Protein AF-A0A0F9MEC0-F1 (afdb_monomer_lite)

Radius of gyration: 23.21 Å; chains: 1; bounding box: 60×55×52 Å

Organism: NCBI:txid412755

Secondary structure (DSSP, 8-state):
---PPPPHHHHT---HHHHHHHHHHHHTT----SS-----HHHHHHHHHHHHHHHHHHHHHTTEEEEE-------TT-----------TTTEEEEE-S---HHHHHHHHHHHHHHHHHHHHHTT--HHHHHHHHHHHHHHTT--B-TTT--B-GGGGG--HHHHHHS----S-TTS-PEEE-TTT--EEE--EE-TTSPEEPPTT-PPP-HHHHHHHH-

Foldseek 3Di:
DPPPQQDLVQLQDADPLLVVLLVVCVVVVHAFDQAQADDDPVNVVVLVVQLVVLVQQLLVLQQWHKDFDDDPPQDPVRDPDPDPDDDDPVRIDIDNPGDHDPVSNVVSVVSNVSSVSNVCRNRSGHPRVVVVLQVVLVVCLQWDAQPPPRDTPSPCPPPDPVVCVQQPQPDDDQADFGWGADPVPRDIFTGWGAHPVRDIDGTPPRDHGPVVSSNVSRD

Structure (mmCIF, N/CA/C/O backbone):
data_AF-A0A0F9MEC0-F1
#
_entry.id   AF-A0A0F9MEC0-F1
#
loop_
_atom_site.group_PDB
_atom_site.id
_atom_site.type_symbol
_atom_site.label_atom_id
_atom_site.label_alt_id
_atom_site.label_comp_id
_atom_site.label_asym_id
_atom_site.label_entity_id
_atom_site.label_seq_id
_atom_site.pdbx_PDB_ins_code
_atom_site.Cartn_x
_atom_site.Cartn_y
_atom_site.Cartn_z
_atom_site.occupancy
_atom_site.B_iso_or_equiv
_atom_site.auth_seq_id
_atom_site.auth_comp_id
_atom_site.auth_asym_id
_atom_site.auth_atom_id
_atom_site.pdbx_PDB_model_num
ATOM 1 N N . MET A 1 1 ? 9.107 -4.344 -25.207 1.00 39.50 1 MET A N 1
ATOM 2 C CA . MET A 1 1 ? 8.566 -5.268 -24.194 1.00 39.50 1 MET A CA 1
ATOM 3 C C . MET A 1 1 ? 7.063 -5.239 -24.342 1.00 39.50 1 MET A C 1
ATOM 5 O O . MET A 1 1 ? 6.450 -4.215 -24.067 1.00 39.50 1 MET A O 1
ATOM 9 N N . THR A 1 2 ? 6.527 -6.291 -24.944 1.00 36.62 2 THR A N 1
ATOM 10 C CA . THR A 1 2 ? 5.095 -6.571 -25.023 1.00 36.62 2 THR A CA 1
ATOM 11 C C . THR A 1 2 ? 4.561 -6.631 -23.596 1.00 36.62 2 THR A C 1
ATOM 13 O O . THR A 1 2 ? 5.167 -7.307 -22.766 1.00 36.62 2 THR A O 1
ATOM 16 N N . GLY A 1 3 ? 3.499 -5.887 -23.280 1.00 45.59 3 GLY A N 1
ATOM 17 C CA . GLY A 1 3 ? 2.744 -6.168 -22.063 1.00 45.59 3 GLY A CA 1
ATOM 18 C C . GLY A 1 3 ? 2.272 -7.605 -22.199 1.00 45.59 3 GLY A C 1
ATOM 19 O O . GLY A 1 3 ? 1.514 -7.902 -23.121 1.00 45.59 3 GLY A O 1
ATOM 20 N N . ASN A 1 4 ? 2.832 -8.519 -21.407 1.00 58.94 4 ASN A N 1
ATOM 21 C CA . ASN A 1 4 ? 2.294 -9.867 -21.372 1.00 58.94 4 ASN A CA 1
ATOM 22 C C . ASN A 1 4 ? 0.858 -9.707 -20.892 1.00 58.94 4 ASN A C 1
ATOM 24 O O . ASN A 1 4 ? 0.638 -9.158 -19.814 1.00 58.94 4 ASN A O 1
ATOM 28 N N . ALA A 1 5 ? -0.094 -10.094 -21.741 1.00 71.88 5 ALA A N 1
ATOM 29 C CA . ALA A 1 5 ? -1.495 -10.094 -21.370 1.00 71.88 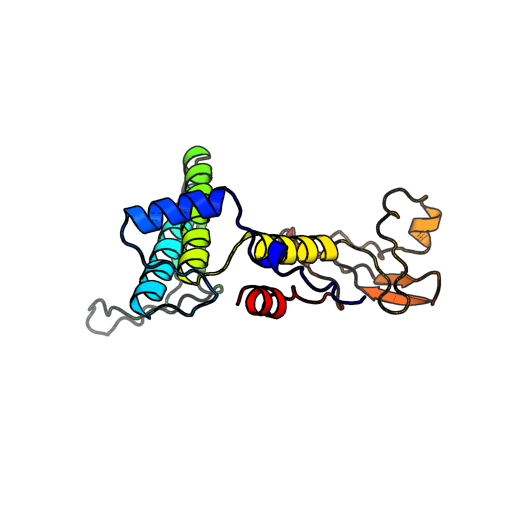5 ALA A CA 1
ATOM 30 C C . ALA A 1 5 ? -1.623 -10.875 -20.059 1.00 71.88 5 ALA A C 1
ATOM 32 O O . ALA A 1 5 ? -1.105 -11.989 -19.952 1.00 71.88 5 ALA A O 1
ATOM 33 N N . ILE A 1 6 ?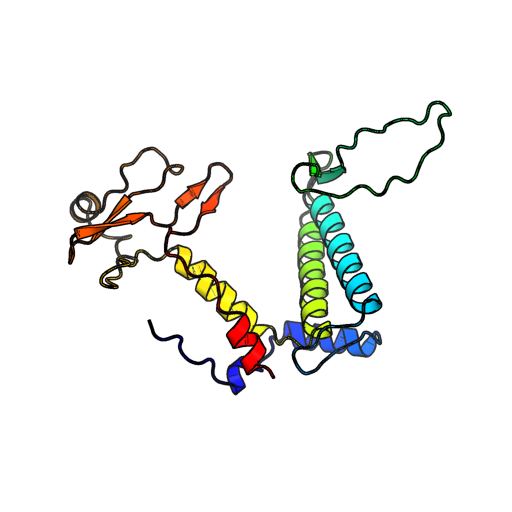 -2.233 -10.251 -19.054 1.00 80.25 6 ILE A N 1
ATOM 34 C CA . ILE A 1 6 ? -2.536 -10.928 -17.799 1.00 80.25 6 ILE A CA 1
ATOM 35 C C . ILE A 1 6 ? -3.581 -11.985 -18.146 1.00 80.25 6 ILE A C 1
ATOM 37 O O . ILE A 1 6 ? -4.599 -11.666 -18.761 1.00 80.25 6 ILE A O 1
ATOM 41 N N . ASP A 1 7 ? -3.300 -13.242 -17.818 1.00 87.44 7 ASP A N 1
ATOM 42 C CA . ASP A 1 7 ? -4.269 -14.317 -18.001 1.00 87.44 7 ASP A CA 1
ATOM 43 C C . ASP A 1 7 ? -5.520 -13.996 -17.150 1.00 87.44 7 ASP A C 1
ATOM 45 O O . ASP A 1 7 ? -5.369 -13.701 -15.959 1.00 87.44 7 ASP A O 1
ATOM 49 N N . PRO A 1 8 ? -6.737 -13.999 -17.734 1.00 88.38 8 PRO A N 1
ATOM 50 C CA . PRO A 1 8 ? -7.970 -13.694 -17.012 1.00 88.38 8 PRO A CA 1
ATOM 51 C C . PRO A 1 8 ? -8.180 -14.501 -15.729 1.00 88.38 8 PRO A C 1
ATOM 53 O O . PRO A 1 8 ? -8.679 -13.958 -14.744 1.00 88.38 8 PRO A O 1
ATOM 56 N N . GLU A 1 9 ? -7.758 -15.765 -15.703 1.00 90.06 9 GLU A N 1
ATOM 57 C CA . GLU A 1 9 ? -7.872 -16.605 -14.507 1.00 90.06 9 GLU A CA 1
ATOM 58 C C . GLU A 1 9 ? -6.890 -16.152 -13.418 1.00 90.06 9 GLU A C 1
ATOM 60 O O . GLU A 1 9 ? -7.233 -16.063 -12.238 1.00 90.06 9 GLU A O 1
ATOM 65 N N . ASP A 1 10 ? -5.677 -15.771 -13.818 1.00 89.75 10 ASP A N 1
ATOM 66 C CA . ASP A 1 10 ? -4.668 -15.213 -12.916 1.00 89.75 10 ASP A CA 1
ATOM 67 C C . ASP A 1 10 ? -5.081 -13.842 -12.368 1.00 89.75 10 ASP A C 1
ATOM 69 O O . ASP A 1 10 ? -4.749 -13.516 -11.226 1.00 89.75 10 ASP A O 1
ATOM 73 N N . ALA A 1 11 ? -5.788 -13.036 -13.168 1.00 91.56 11 ALA A N 1
ATOM 74 C CA . ALA A 1 11 ? -6.280 -11.722 -12.765 1.00 91.56 11 ALA A CA 1
ATOM 75 C C . ALA A 1 11 ? -7.318 -11.816 -11.639 1.00 91.56 11 ALA A C 1
ATOM 77 O O . ALA A 1 11 ? -7.382 -10.922 -10.792 1.00 91.56 11 ALA A O 1
ATOM 78 N N . LYS A 1 12 ? -8.104 -12.902 -11.625 1.00 93.56 12 LYS A N 1
ATOM 79 C CA . LYS A 1 12 ? -9.204 -13.146 -10.679 1.00 93.56 12 LYS A CA 1
ATOM 80 C C . LYS A 1 12 ? -8.774 -13.903 -9.416 1.00 93.56 12 LYS A C 1
ATOM 82 O O . LYS A 1 12 ? -9.593 -14.087 -8.515 1.00 93.56 12 LYS A O 1
ATOM 87 N N . ARG A 1 13 ? -7.501 -14.301 -9.309 1.00 96.75 13 ARG A N 1
ATOM 88 C CA . ARG A 1 13 ? -6.950 -14.964 -8.119 1.00 96.75 13 ARG A CA 1
ATOM 89 C C . ARG A 1 13 ? -6.892 -14.021 -6.911 1.00 96.75 13 ARG A C 1
ATOM 91 O O . ARG A 1 13 ? -6.614 -12.831 -7.049 1.00 96.75 13 ARG A O 1
ATOM 98 N N . THR A 1 14 ? -7.103 -14.578 -5.723 1.00 98.25 14 THR A N 1
ATOM 99 C CA . THR A 1 14 ? -6.988 -13.899 -4.424 1.00 98.25 14 THR A CA 1
ATOM 100 C C . THR A 1 14 ? -5.859 -14.500 -3.599 1.00 98.25 14 THR A C 1
ATOM 102 O O . THR A 1 14 ? -5.481 -15.664 -3.776 1.00 98.25 14 THR A O 1
ATOM 105 N N . THR A 1 15 ? -5.293 -13.712 -2.688 1.00 98.31 15 THR A N 1
ATOM 106 C CA . THR A 1 15 ? -4.395 -14.257 -1.667 1.00 98.31 15 THR A CA 1
ATOM 107 C C . THR A 1 15 ? -5.193 -14.907 -0.527 1.00 98.31 15 THR A C 1
ATOM 109 O O . THR A 1 15 ? -6.317 -14.491 -0.232 1.00 98.31 15 THR A O 1
ATOM 112 N N . PRO A 1 16 ? -4.599 -15.851 0.233 1.00 98.62 16 PRO A N 1
ATOM 113 C CA . PRO A 1 16 ? -5.264 -16.422 1.405 1.00 98.62 16 PRO A CA 1
ATOM 114 C C . PRO A 1 16 ? -5.636 -15.389 2.477 1.00 98.62 16 PRO A C 1
ATOM 116 O O . PRO A 1 16 ? -6.508 -15.645 3.306 1.00 98.62 16 PRO A O 1
ATOM 119 N N . HIS A 1 17 ? -4.930 -14.254 2.538 1.00 98.50 17 HIS A N 1
ATOM 120 C CA . HIS A 1 17 ? -5.258 -13.184 3.479 1.00 98.50 17 HIS A CA 1
ATOM 121 C C . HIS A 1 17 ? -6.523 -12.441 3.046 1.00 98.50 17 HIS A C 1
ATOM 123 O O . HIS A 1 17 ? -7.402 -12.241 3.883 1.00 98.50 17 HIS A O 1
ATOM 129 N N . TRP A 1 18 ? -6.656 -12.137 1.753 1.00 98.62 18 TRP A N 1
ATOM 130 C CA . TRP A 1 18 ? -7.872 -11.568 1.173 1.00 98.62 18 TRP A CA 1
ATOM 131 C C . TRP A 1 18 ? -9.101 -12.421 1.479 1.00 98.62 18 TRP A C 1
ATOM 133 O O . TRP A 1 18 ? -10.094 -11.892 1.972 1.00 98.62 18 TRP A O 1
ATOM 143 N N . ASP A 1 19 ? -9.010 -13.743 1.312 1.00 98.62 19 ASP A N 1
ATOM 144 C CA . ASP A 1 19 ? -10.131 -14.651 1.595 1.00 98.62 19 ASP A CA 1
ATOM 145 C C . ASP A 1 19 ? -10.575 -14.583 3.068 1.00 98.62 19 ASP A C 1
ATOM 147 O O . ASP A 1 19 ? -11.771 -14.569 3.373 1.00 98.62 19 ASP A O 1
ATOM 151 N N . ARG A 1 20 ? -9.616 -14.488 4.003 1.00 98.75 20 ARG A N 1
ATOM 152 C CA . ARG A 1 20 ? -9.912 -14.350 5.441 1.00 98.75 20 ARG A CA 1
ATOM 153 C C . ARG A 1 20 ? -10.554 -13.004 5.770 1.00 98.75 20 ARG A C 1
ATOM 155 O O . ARG A 1 20 ? -11.513 -12.974 6.538 1.00 98.75 20 ARG A O 1
ATOM 162 N N . VAL A 1 21 ? -10.051 -11.911 5.195 1.00 98.75 21 VAL A N 1
ATOM 163 C CA . VAL A 1 21 ? -10.611 -10.567 5.420 1.00 98.75 21 VAL A CA 1
ATOM 164 C C . VAL A 1 21 ? -12.002 -10.453 4.801 1.00 98.75 21 VAL A C 1
ATOM 166 O O . VAL A 1 21 ? -12.895 -9.885 5.424 1.00 98.75 21 VAL A O 1
ATOM 169 N N . ARG A 1 22 ? -12.233 -11.050 3.626 1.00 98.69 22 ARG A N 1
ATOM 170 C CA . ARG A 1 22 ? -13.563 -11.080 3.012 1.00 98.69 22 ARG A CA 1
ATOM 171 C C . ARG A 1 22 ? -14.567 -11.793 3.901 1.00 98.69 22 ARG A C 1
ATOM 173 O O . ARG A 1 22 ? -15.620 -11.228 4.177 1.00 98.69 22 ARG A O 1
ATOM 180 N N . LYS A 1 23 ? -14.215 -12.978 4.402 1.00 98.69 23 LYS A N 1
ATOM 181 C CA . LYS A 1 23 ? -15.068 -13.710 5.341 1.00 98.69 23 LYS A CA 1
ATOM 182 C C . LYS A 1 23 ? -15.390 -12.869 6.583 1.00 98.69 23 LYS A C 1
ATOM 184 O O . LYS A 1 23 ? -16.544 -12.793 6.986 1.00 98.69 23 LYS A O 1
ATOM 189 N N . PHE A 1 24 ? -14.393 -12.195 7.158 1.00 98.50 24 PHE A N 1
ATOM 190 C CA . PHE A 1 24 ? -14.604 -11.275 8.280 1.00 98.50 24 PHE A CA 1
ATOM 191 C C . PHE A 1 24 ? -15.558 -10.119 7.930 1.00 98.50 24 PHE A C 1
ATOM 193 O O . PHE A 1 24 ? -16.434 -9.768 8.722 1.00 98.50 24 PHE A O 1
ATOM 200 N N . MET A 1 25 ? -15.425 -9.521 6.744 1.00 98.56 25 MET A N 1
ATOM 201 C CA . MET A 1 25 ? -16.315 -8.451 6.284 1.00 98.56 25 MET A CA 1
ATOM 202 C C . MET A 1 25 ? -17.753 -8.936 6.091 1.00 98.56 25 MET A C 1
ATOM 204 O O . MET A 1 25 ? -18.682 -8.251 6.512 1.00 98.56 25 MET A O 1
ATOM 208 N N . GLU A 1 26 ? -17.937 -10.123 5.515 1.00 98.44 26 GLU A N 1
ATOM 209 C CA . GLU A 1 26 ? -19.248 -10.760 5.360 1.00 98.44 26 GLU A CA 1
ATOM 210 C C . GLU A 1 26 ? -19.890 -11.036 6.732 1.00 98.44 26 GLU A C 1
ATOM 212 O O . GLU A 1 26 ? -21.040 -10.662 6.962 1.00 98.44 26 GLU A O 1
ATOM 217 N N . GLU A 1 27 ? -19.135 -11.599 7.682 1.00 98.44 27 GLU A N 1
ATOM 218 C CA . GLU A 1 27 ? -19.604 -11.852 9.055 1.00 98.44 27 GLU A CA 1
ATOM 219 C C . GLU A 1 27 ? -19.912 -10.558 9.828 1.00 98.44 27 GLU A C 1
ATOM 221 O O . GLU A 1 27 ? -20.829 -10.525 10.650 1.00 98.44 27 GLU A O 1
ATOM 226 N N . SER A 1 28 ? -19.203 -9.466 9.532 1.00 96.75 28 SER A N 1
ATOM 227 C CA . SER A 1 28 ? -19.443 -8.140 10.118 1.00 96.75 28 SER A CA 1
ATOM 228 C C . SER A 1 28 ? -20.430 -7.277 9.322 1.00 96.75 28 SER A C 1
ATOM 230 O O . SER A 1 28 ? -20.592 -6.095 9.626 1.00 96.75 28 SER A O 1
ATOM 232 N N . SER A 1 29 ? -21.130 -7.856 8.336 1.00 96.94 29 SER A N 1
ATOM 233 C CA . SER A 1 29 ? -22.139 -7.167 7.514 1.00 96.94 29 SER A CA 1
ATOM 234 C C . SER A 1 29 ? -21.614 -5.910 6.802 1.00 96.94 29 SER A C 1
ATOM 236 O O . SER A 1 29 ? -22.346 -4.938 6.603 1.00 96.94 29 SER A O 1
ATOM 238 N N . GLN A 1 30 ? -20.337 -5.913 6.428 1.00 97.06 30 GLN A N 1
ATOM 239 C CA . GLN A 1 30 ? -19.733 -4.856 5.626 1.00 97.06 30 GLN A CA 1
ATOM 240 C C . GLN A 1 30 ? -19.980 -5.105 4.133 1.00 97.06 30 GLN A C 1
ATOM 242 O O . GLN A 1 30 ? -20.127 -6.239 3.686 1.00 97.06 30 GLN A O 1
ATOM 247 N N . GLU A 1 31 ? -20.024 -4.026 3.352 1.00 96.50 31 GLU A N 1
ATOM 248 C CA . GLU A 1 31 ? -20.206 -4.095 1.899 1.00 96.50 31 GLU A CA 1
ATOM 249 C C . GLU A 1 31 ? -18.998 -4.781 1.233 1.00 96.50 31 GLU A C 1
ATOM 251 O O . GLU A 1 31 ? -17.854 -4.373 1.444 1.00 96.50 31 GLU A O 1
ATOM 256 N N . VAL A 1 32 ? -19.262 -5.800 0.411 1.00 98.12 32 VAL A N 1
ATOM 257 C CA . VAL A 1 32 ? -18.268 -6.530 -0.390 1.00 98.12 32 VAL A CA 1
ATOM 258 C C . VAL A 1 32 ? -18.739 -6.608 -1.839 1.00 98.12 32 VAL A C 1
ATOM 260 O O . VAL A 1 32 ? -19.943 -6.646 -2.093 1.00 98.12 32 VAL A O 1
ATOM 263 N N . HIS A 1 33 ? -17.798 -6.658 -2.781 1.00 98.06 33 HIS A N 1
ATOM 264 C CA . HIS A 1 33 ? -18.098 -6.797 -4.208 1.00 98.06 33 HIS A CA 1
ATOM 265 C C . HIS A 1 33 ? -17.257 -7.899 -4.854 1.00 98.06 33 HIS A C 1
ATOM 267 O O . HIS A 1 33 ? -16.174 -8.253 -4.374 1.00 98.06 33 HIS A O 1
ATOM 273 N N . ASP A 1 34 ? -17.774 -8.474 -5.938 1.00 96.81 34 ASP A N 1
ATOM 274 C CA . ASP A 1 34 ? -17.107 -9.560 -6.666 1.00 96.81 34 ASP A CA 1
ATOM 275 C C . ASP A 1 34 ? -16.227 -9.075 -7.813 1.00 96.81 34 ASP A C 1
ATOM 277 O O . ASP A 1 34 ? -15.214 -9.719 -8.093 1.00 96.81 34 ASP A O 1
ATOM 281 N N . GLU A 1 35 ? -16.578 -7.931 -8.397 1.00 97.06 35 GLU A N 1
ATOM 282 C CA . GLU A 1 35 ? -15.912 -7.307 -9.539 1.00 97.06 35 GLU A CA 1
ATOM 283 C C . GLU A 1 35 ? -15.582 -5.839 -9.234 1.00 97.06 35 GLU A C 1
ATOM 285 O O . GLU A 1 35 ? -16.262 -5.225 -8.402 1.00 97.06 35 GLU A O 1
ATOM 290 N N . PRO A 1 36 ? -14.584 -5.243 -9.918 1.00 98.38 36 PRO A N 1
ATOM 291 C CA . PRO A 1 36 ? -14.190 -3.856 -9.710 1.00 98.38 36 PRO A CA 1
ATOM 292 C C . PRO A 1 36 ? -15.364 -2.868 -9.765 1.00 98.38 36 PRO A C 1
ATOM 294 O O . PRO A 1 36 ? -15.930 -2.581 -10.823 1.00 98.38 36 PRO A O 1
ATOM 297 N N . PHE A 1 37 ? -15.673 -2.286 -8.610 1.00 97.00 37 PHE A N 1
ATOM 298 C CA . PHE A 1 37 ? -16.817 -1.421 -8.363 1.00 97.00 37 PHE A CA 1
ATOM 299 C C . PHE A 1 37 ? -16.403 -0.203 -7.532 1.00 97.00 37 PHE A C 1
ATOM 301 O O . PHE A 1 37 ? -15.472 -0.257 -6.731 1.00 97.00 37 PHE A O 1
ATOM 308 N N . MET A 1 38 ? -17.100 0.921 -7.718 1.00 98.06 38 MET A N 1
ATOM 309 C CA . MET A 1 38 ? -16.902 2.123 -6.905 1.00 98.06 38 MET A CA 1
ATOM 310 C C . MET A 1 38 ? -17.953 2.173 -5.789 1.00 98.06 38 MET A C 1
ATOM 312 O O . MET A 1 38 ? -19.116 2.456 -6.089 1.00 98.06 38 MET A O 1
ATOM 316 N N . PRO A 1 39 ? -17.578 1.978 -4.511 1.00 98.12 39 PRO A N 1
ATOM 317 C CA . PRO A 1 39 ? -18.551 1.895 -3.429 1.00 98.12 39 PRO A CA 1
ATOM 318 C C . PRO A 1 39 ? -19.254 3.217 -3.136 1.00 98.12 39 PRO A C 1
ATOM 320 O O . PRO A 1 39 ? -18.801 4.315 -3.501 1.00 98.12 39 PRO A O 1
ATOM 323 N N . SER A 1 40 ? -20.346 3.106 -2.381 1.00 97.75 40 SER A N 1
ATOM 324 C CA . SER A 1 40 ? -21.089 4.253 -1.864 1.00 97.75 40 SER A CA 1
ATOM 325 C C . SER A 1 40 ? -20.190 5.225 -1.082 1.00 97.75 40 SER A C 1
ATOM 327 O O . SER A 1 40 ? -19.135 4.866 -0.550 1.00 97.75 40 SER A O 1
ATOM 329 N N . ILE A 1 41 ? -20.608 6.492 -0.980 1.00 97.75 41 ILE A N 1
ATOM 330 C CA . ILE A 1 41 ? -19.859 7.496 -0.210 1.00 97.75 41 ILE A CA 1
ATOM 331 C C . ILE A 1 41 ? -19.707 7.098 1.264 1.00 97.75 41 ILE A C 1
ATOM 333 O O . ILE A 1 41 ? -18.650 7.329 1.840 1.00 97.75 41 ILE A O 1
ATOM 337 N N . SER A 1 42 ? -20.723 6.464 1.859 1.00 97.81 42 SER A N 1
ATOM 338 C CA . SER A 1 42 ? -20.682 5.971 3.238 1.00 97.81 42 SER A CA 1
ATOM 339 C C . SER A 1 42 ? -19.633 4.880 3.417 1.00 97.81 42 SER A C 1
ATOM 341 O O . SER A 1 42 ? -18.852 4.942 4.364 1.00 97.81 42 SER A O 1
ATOM 343 N N . THR A 1 43 ? -19.549 3.933 2.483 1.00 98.06 43 THR A N 1
ATOM 344 C CA . THR A 1 43 ? -18.557 2.852 2.531 1.00 98.06 43 THR A CA 1
ATOM 345 C C . THR A 1 43 ? -17.149 3.389 2.328 1.00 98.06 43 THR A C 1
ATOM 347 O O . THR A 1 43 ? -16.250 3.061 3.099 1.00 98.06 43 THR A O 1
ATOM 350 N N . ARG A 1 44 ? -16.952 4.302 1.369 1.00 98.44 44 ARG A N 1
ATOM 351 C CA . ARG A 1 44 ? -15.655 4.969 1.173 1.00 98.44 44 ARG A CA 1
ATOM 352 C C . ARG A 1 44 ? -15.244 5.807 2.382 1.00 98.44 44 ARG A C 1
ATOM 354 O O . ARG A 1 44 ? -14.076 5.786 2.754 1.00 98.44 44 ARG A O 1
ATOM 361 N N . LEU A 1 45 ? -16.188 6.501 3.021 1.00 97.44 45 LEU A N 1
ATOM 362 C CA . LEU A 1 45 ? -15.930 7.250 4.251 1.00 97.44 45 LEU A CA 1
ATOM 363 C C . LEU A 1 45 ? -15.524 6.318 5.398 1.00 97.44 45 LEU A C 1
ATOM 365 O O . LEU A 1 45 ? -14.587 6.633 6.125 1.00 97.44 45 LEU A O 1
ATOM 369 N N . LEU A 1 46 ? -16.198 5.177 5.546 1.00 97.56 46 LEU A N 1
ATOM 370 C CA . LEU A 1 46 ? -15.837 4.169 6.538 1.00 97.56 46 LEU A CA 1
ATOM 371 C C . LEU A 1 46 ? -14.433 3.604 6.274 1.00 97.56 46 LEU A C 1
ATOM 373 O O . LEU A 1 46 ? -13.624 3.573 7.192 1.00 97.56 46 LEU A O 1
ATOM 377 N N . ARG A 1 47 ? -14.117 3.213 5.029 1.00 98.38 47 ARG A N 1
ATOM 378 C CA . ARG A 1 47 ? -12.774 2.722 4.660 1.00 98.38 47 ARG A CA 1
ATOM 379 C C . ARG A 1 47 ? -11.685 3.755 4.952 1.00 98.38 47 ARG A C 1
ATOM 381 O O . ARG A 1 47 ? -10.678 3.419 5.561 1.00 98.38 47 ARG A O 1
ATOM 388 N N . ALA A 1 48 ? -11.914 5.015 4.580 1.00 97.69 48 ALA A N 1
ATOM 389 C CA . ALA A 1 48 ? -10.966 6.095 4.838 1.00 97.69 48 ALA A CA 1
ATOM 390 C C . ALA A 1 48 ? -10.733 6.335 6.339 1.00 97.69 48 ALA A C 1
ATOM 392 O O . ALA A 1 48 ? -9.603 6.605 6.735 1.00 97.69 48 ALA A O 1
ATOM 393 N N . ARG A 1 49 ? -11.781 6.229 7.172 1.00 96.50 49 ARG A N 1
ATOM 394 C CA . ARG A 1 49 ? -11.660 6.356 8.633 1.00 96.50 49 ARG A CA 1
ATOM 395 C C . ARG A 1 49 ? -10.825 5.232 9.231 1.00 96.50 49 ARG A C 1
ATOM 397 O O . ARG A 1 49 ? -9.879 5.545 9.935 1.00 96.50 49 ARG A O 1
ATOM 404 N N . LEU A 1 50 ? -11.131 3.980 8.888 1.00 97.50 50 LEU A N 1
ATOM 405 C CA . LEU A 1 50 ? -10.404 2.814 9.401 1.00 97.50 50 LEU A CA 1
ATOM 406 C C . LEU A 1 50 ? -8.921 2.860 9.017 1.00 97.50 50 LEU A C 1
ATOM 408 O O . LEU A 1 50 ? -8.066 2.715 9.873 1.00 97.50 50 LEU A O 1
ATOM 412 N N . ILE A 1 51 ? -8.596 3.161 7.752 1.00 98.19 51 ILE A N 1
ATOM 413 C CA . ILE A 1 51 ? -7.192 3.305 7.324 1.00 98.19 51 ILE A CA 1
ATOM 414 C C . ILE A 1 51 ? -6.472 4.387 8.136 1.00 98.19 51 ILE A C 1
ATOM 416 O O . ILE A 1 51 ? -5.318 4.207 8.517 1.00 98.19 51 ILE A O 1
ATOM 420 N N . LEU A 1 52 ? -7.126 5.529 8.369 1.00 95.56 52 LEU A N 1
ATOM 421 C CA . LEU A 1 52 ? -6.515 6.623 9.117 1.00 95.56 52 LEU A CA 1
ATOM 422 C C . LEU A 1 52 ? -6.336 6.274 10.599 1.00 95.56 52 LEU A C 1
ATOM 424 O O . LEU A 1 52 ? -5.319 6.642 11.174 1.00 95.56 52 LEU A O 1
ATOM 428 N N . GLU A 1 53 ? -7.305 5.589 11.198 1.00 95.69 53 GLU A N 1
ATOM 429 C CA . GLU A 1 53 ? -7.262 5.106 12.580 1.00 95.69 53 GLU A CA 1
ATOM 430 C C . GLU A 1 53 ? -6.049 4.194 12.792 1.00 95.69 53 GLU A C 1
ATOM 432 O O . GLU A 1 53 ? -5.131 4.587 13.516 1.00 95.69 53 GLU A O 1
ATOM 437 N N . GLU A 1 54 ? -5.949 3.104 12.024 1.00 98.12 54 GLU A N 1
ATOM 438 C CA . GLU A 1 54 ? -4.834 2.150 12.125 1.00 98.12 54 GLU A CA 1
ATOM 439 C C . GLU A 1 54 ? -3.476 2.788 11.809 1.00 98.12 54 GLU A C 1
ATOM 441 O O . GLU A 1 54 ? -2.460 2.511 12.450 1.00 98.12 54 GLU A O 1
ATOM 446 N N . ALA A 1 55 ? -3.431 3.703 10.833 1.00 96.19 55 ALA A N 1
ATOM 447 C CA . ALA A 1 55 ? -2.198 4.408 10.498 1.00 96.19 55 ALA A CA 1
ATOM 448 C C . ALA A 1 55 ? -1.717 5.299 11.651 1.00 96.19 55 ALA A C 1
ATOM 450 O O . ALA A 1 55 ? -0.519 5.347 11.930 1.00 96.19 55 ALA A O 1
ATOM 451 N N . LEU A 1 56 ? -2.623 6.020 12.321 1.00 93.94 56 LEU A N 1
ATOM 452 C CA . LEU A 1 56 ? -2.264 6.888 13.443 1.00 93.94 56 LEU A CA 1
ATOM 453 C C . LEU A 1 56 ? -1.855 6.078 14.677 1.00 93.94 56 LEU A C 1
ATOM 455 O O . LEU A 1 56 ? -0.959 6.509 15.400 1.00 93.94 56 LEU A O 1
ATOM 459 N N . GLU A 1 57 ? -2.481 4.929 14.923 1.00 94.00 57 GLU A N 1
ATOM 460 C CA . GLU A 1 57 ? -2.079 4.005 15.991 1.00 94.00 57 GLU A CA 1
ATOM 461 C C . GLU A 1 57 ? -0.700 3.404 15.721 1.00 94.00 57 GLU A C 1
ATOM 463 O O . GLU A 1 57 ? 0.190 3.525 16.563 1.00 94.00 57 GLU A O 1
ATOM 468 N N . THR A 1 58 ? -0.456 2.930 14.497 1.00 97.12 58 THR A N 1
ATOM 469 C CA . THR A 1 58 ? 0.860 2.422 14.077 1.00 97.12 58 THR A CA 1
ATOM 470 C C . THR A 1 58 ? 1.956 3.487 14.208 1.00 97.12 58 THR A C 1
ATOM 472 O O . THR A 1 58 ? 3.061 3.204 14.667 1.00 97.12 58 THR A O 1
ATOM 475 N N . VAL A 1 59 ? 1.676 4.746 13.843 1.00 95.56 59 VAL A N 1
ATOM 476 C CA . VAL A 1 59 ? 2.634 5.858 14.007 1.00 95.56 59 VAL A CA 1
ATOM 477 C C . VAL A 1 59 ? 2.972 6.098 15.482 1.00 95.56 59 VAL A C 1
ATOM 479 O O . VAL A 1 59 ? 4.138 6.341 15.803 1.00 95.56 59 VAL A O 1
ATOM 482 N N . ARG A 1 60 ? 1.992 5.974 16.386 1.00 93.00 60 ARG A N 1
ATOM 483 C CA . ARG A 1 60 ? 2.235 6.053 17.835 1.00 93.00 60 ARG A CA 1
ATOM 484 C C . ARG A 1 60 ? 3.067 4.879 18.330 1.00 93.00 60 ARG A C 1
ATOM 486 O O . ARG A 1 60 ? 4.007 5.116 19.083 1.00 93.00 60 ARG A O 1
ATOM 493 N N . ALA A 1 61 ? 2.788 3.661 17.874 1.00 94.81 61 ALA A N 1
ATOM 494 C CA . ALA A 1 61 ? 3.581 2.478 18.208 1.00 94.81 61 ALA A CA 1
ATOM 495 C C . ALA A 1 61 ? 5.048 2.609 17.756 1.00 94.81 61 ALA A C 1
ATOM 497 O O . ALA A 1 61 ? 5.966 2.181 18.451 1.00 94.81 61 ALA A O 1
ATOM 498 N N . LEU A 1 62 ? 5.290 3.295 16.632 1.00 96.50 62 LEU A N 1
ATOM 499 C CA . LEU A 1 62 ? 6.631 3.637 16.139 1.00 96.50 62 LEU A CA 1
ATOM 500 C C . LEU A 1 62 ? 7.372 4.685 16.990 1.00 96.50 62 LEU A C 1
ATOM 502 O O . LEU A 1 62 ? 8.519 5.004 16.674 1.00 96.50 62 LEU A O 1
ATOM 506 N N . GLY A 1 63 ? 6.753 5.222 18.043 1.00 93.75 63 GLY A N 1
ATOM 507 C CA . GLY A 1 63 ? 7.369 6.202 18.935 1.00 93.75 63 GLY A CA 1
ATOM 508 C C . GLY A 1 63 ? 7.015 7.659 18.630 1.00 93.75 63 GLY A C 1
ATOM 509 O O . GLY A 1 63 ? 7.656 8.561 19.171 1.00 93.75 63 GLY A O 1
ATOM 510 N N . PHE A 1 64 ? 6.028 7.914 17.761 1.00 93.69 64 PHE A N 1
ATOM 511 C CA . PHE A 1 64 ? 5.733 9.264 17.278 1.00 93.69 64 PHE A CA 1
ATOM 512 C C . PHE A 1 64 ? 4.296 9.713 17.542 1.00 93.69 64 PHE A C 1
ATOM 514 O O . PHE A 1 64 ? 3.336 9.023 17.207 1.00 93.69 64 PHE A O 1
ATOM 521 N N . THR A 1 65 ? 4.122 10.942 18.021 1.00 88.19 65 THR A N 1
ATOM 522 C CA . THR A 1 65 ? 2.811 11.600 18.025 1.00 88.19 65 THR A CA 1
ATOM 523 C C . THR A 1 65 ? 2.628 12.416 16.740 1.00 88.19 65 THR A C 1
ATOM 525 O O . THR A 1 65 ? 3.417 13.330 16.479 1.00 88.19 65 THR A O 1
ATOM 528 N N . PRO A 1 66 ? 1.597 12.126 15.920 1.00 84.06 66 PRO A N 1
ATOM 529 C CA . PRO A 1 66 ? 1.280 12.935 14.753 1.00 84.06 66 PRO A CA 1
ATOM 530 C C . PRO A 1 66 ? 0.627 14.252 15.183 1.00 84.06 66 PRO A C 1
ATOM 532 O O . PRO A 1 66 ? -0.434 14.268 15.808 1.00 84.06 66 PRO A O 1
ATOM 535 N N . GLY A 1 67 ? 1.267 15.362 14.827 1.00 77.25 67 GLY A N 1
ATOM 536 C CA . GLY A 1 67 ? 0.801 16.723 15.065 1.00 77.25 67 GLY A CA 1
ATOM 537 C C . GLY A 1 67 ? 0.514 17.458 13.759 1.00 77.25 67 GLY A C 1
ATOM 538 O O . GLY A 1 67 ? 1.087 17.160 12.709 1.00 77.25 67 GLY A O 1
ATOM 539 N N . LEU A 1 68 ? -0.373 18.448 13.826 1.00 69.56 68 LEU A N 1
ATOM 540 C CA . LEU A 1 68 ? -0.714 19.298 12.693 1.00 69.56 68 LEU A CA 1
ATOM 541 C C . LEU A 1 68 ? -0.287 20.733 12.990 1.00 69.56 68 LEU A C 1
ATOM 543 O O . LEU A 1 68 ? -0.794 21.360 13.921 1.00 69.56 68 LEU A O 1
ATOM 547 N N . LEU A 1 69 ? 0.633 21.263 12.189 1.00 59.75 69 LEU A N 1
ATOM 548 C CA . LEU A 1 69 ? 1.040 22.663 12.280 1.00 59.75 69 LEU A CA 1
ATOM 549 C C . LEU A 1 69 ? -0.053 23.537 11.654 1.00 59.75 69 LEU A C 1
ATOM 551 O O . LEU A 1 69 ? -0.120 23.712 10.439 1.00 59.75 69 LEU A O 1
ATOM 555 N N . GLY A 1 70 ? -0.935 24.069 12.499 1.00 57.53 70 GLY A N 1
ATOM 556 C CA . GLY A 1 70 ? -1.978 25.015 12.119 1.00 57.53 70 GLY A CA 1
ATOM 557 C C . GLY A 1 70 ? -1.735 26.392 12.728 1.00 57.53 70 GLY A C 1
ATOM 558 O O . GLY A 1 70 ? -1.476 26.510 13.922 1.00 57.53 70 GLY A O 1
ATOM 559 N N . VAL A 1 71 ? -1.872 27.449 11.925 1.00 51.66 71 VAL A N 1
ATOM 560 C CA . VAL A 1 71 ? -2.054 28.801 12.464 1.00 51.66 71 VAL A CA 1
ATOM 561 C C . VAL A 1 71 ? -3.492 28.878 12.964 1.00 51.66 71 VAL A C 1
ATOM 563 O O . VAL A 1 71 ? -4.426 28.933 12.164 1.00 51.66 71 VAL A O 1
ATOM 566 N N . THR A 1 72 ? -3.697 28.876 14.277 1.00 51.31 72 THR A N 1
ATOM 567 C CA . THR A 1 72 ? -4.969 29.331 14.832 1.00 51.31 72 THR A CA 1
ATOM 568 C C . THR A 1 72 ? -5.058 30.833 14.572 1.00 51.31 72 THR A C 1
ATOM 570 O O . THR A 1 72 ? -4.447 31.640 15.268 1.00 51.31 72 THR A O 1
ATOM 573 N N . GLN A 1 73 ? -5.814 31.250 13.550 1.00 48.41 73 GLN A N 1
ATOM 574 C CA . GLN A 1 73 ? -6.435 32.569 13.636 1.00 48.41 73 GLN A CA 1
ATOM 575 C C . GLN A 1 73 ? -7.419 32.468 14.797 1.00 48.41 73 GLN A C 1
ATOM 577 O O . GLN A 1 73 ? -8.520 31.947 14.641 1.00 48.41 73 GLN A O 1
ATOM 582 N N . GLY A 1 74 ? -6.973 32.869 15.989 1.00 51.00 74 GLY A N 1
ATOM 583 C CA . GLY A 1 74 ? -7.887 33.090 17.095 1.00 51.00 74 GLY A CA 1
ATOM 584 C C . GLY A 1 74 ? -8.930 34.088 16.620 1.00 51.00 74 GLY A C 1
ATOM 585 O O . GLY A 1 74 ? -8.572 35.158 16.118 1.00 51.00 74 GLY A O 1
ATOM 586 N N . ASP A 1 75 ? -10.211 33.740 16.736 1.00 53.41 75 ASP A N 1
ATOM 587 C CA . ASP A 1 75 ? -11.212 34.792 16.692 1.00 53.41 75 ASP A CA 1
ATOM 588 C C . ASP A 1 75 ? -10.919 35.766 17.864 1.00 53.41 75 ASP A C 1
ATOM 590 O O . ASP A 1 75 ? -10.354 35.360 18.890 1.00 53.41 75 ASP A O 1
ATOM 594 N N . PRO A 1 76 ? -11.247 37.063 17.750 1.00 54.88 76 PRO A N 1
ATOM 595 C CA . PRO A 1 76 ? -11.020 38.031 18.828 1.00 54.88 76 PRO A CA 1
ATOM 596 C C . PRO A 1 76 ? -11.765 37.723 20.145 1.00 54.88 76 PRO A C 1
ATOM 598 O O . PRO A 1 76 ? -11.579 38.433 21.131 1.00 54.88 76 PRO A O 1
ATOM 601 N N . MET A 1 77 ? -12.640 36.716 20.158 1.00 60.38 77 MET A N 1
ATOM 602 C CA . MET A 1 77 ? -13.574 36.336 21.220 1.00 60.38 77 MET A CA 1
ATOM 603 C C . MET A 1 77 ? -13.217 35.012 21.924 1.00 60.38 77 MET A C 1
ATOM 605 O O . MET A 1 77 ? -13.911 34.633 22.867 1.00 60.38 77 MET A O 1
ATOM 609 N N . GLY A 1 78 ? -12.127 34.336 21.540 1.00 55.41 78 GLY A N 1
ATOM 610 C CA . GLY A 1 78 ? -11.606 33.152 22.224 1.00 55.41 78 GLY A CA 1
ATOM 611 C C . GLY A 1 78 ? -12.483 31.900 22.118 1.00 55.41 78 GLY A C 1
ATOM 612 O O . GLY A 1 78 ? -12.334 31.001 22.947 1.00 55.41 78 GLY A O 1
ATOM 613 N N . GLN A 1 79 ? -13.391 31.811 21.138 1.00 53.94 79 GLN A N 1
ATOM 614 C CA . GLN A 1 79 ? -14.147 30.573 20.925 1.00 53.94 79 GLN A CA 1
ATOM 615 C C . GLN A 1 79 ? -13.336 29.569 20.092 1.00 53.94 79 GLN A C 1
ATOM 617 O O . GLN A 1 79 ? -12.718 29.952 19.095 1.00 53.94 79 GLN A O 1
ATOM 622 N N . PRO A 1 80 ? -13.330 28.272 20.458 1.00 48.38 80 PRO A N 1
ATOM 623 C CA . PRO A 1 80 ? -12.723 27.243 19.630 1.00 48.38 80 PRO A CA 1
ATOM 624 C C . PRO A 1 80 ? -13.572 27.057 18.368 1.00 48.38 80 PRO A C 1
ATOM 626 O O . PRO A 1 80 ? -14.514 26.267 18.337 1.00 48.38 80 PRO A O 1
ATOM 629 N N . ALA A 1 81 ? -13.252 27.797 17.308 1.00 51.03 81 ALA A N 1
ATOM 630 C CA . ALA A 1 81 ? -13.772 27.504 15.984 1.00 51.03 81 ALA A CA 1
ATOM 631 C C . ALA A 1 81 ? -13.223 26.136 15.555 1.00 51.03 81 ALA A C 1
ATOM 633 O O . ALA A 1 81 ? -12.010 25.943 15.454 1.00 51.03 81 ALA A O 1
ATOM 634 N N . THR A 1 82 ? -14.108 25.164 15.319 1.00 48.25 82 THR A N 1
ATOM 635 C CA . THR A 1 82 ? -13.728 23.894 14.691 1.00 48.25 82 THR A CA 1
ATOM 636 C C . THR A 1 82 ? -13.392 24.170 13.227 1.00 48.25 82 THR A C 1
ATOM 638 O O . THR A 1 82 ? -14.236 24.062 12.341 1.00 48.25 82 THR A O 1
ATOM 641 N N . THR A 1 83 ? -12.163 24.602 12.967 1.00 52.47 83 THR A N 1
ATOM 642 C CA . THR A 1 83 ? -11.682 24.837 11.608 1.00 52.47 83 THR A CA 1
ATOM 643 C C . THR A 1 83 ? -11.401 23.497 10.947 1.00 52.47 83 THR A C 1
ATOM 645 O O . THR A 1 83 ? -10.661 22.672 11.482 1.00 52.47 83 THR A O 1
ATOM 648 N N . MET A 1 84 ? -11.979 23.279 9.765 1.00 52.91 84 MET A N 1
ATOM 649 C CA . MET A 1 84 ? -11.613 22.146 8.922 1.00 52.91 84 MET A CA 1
ATOM 650 C C . MET A 1 84 ? -10.159 22.326 8.483 1.00 52.91 84 MET A C 1
ATOM 652 O O . MET A 1 84 ? -9.858 23.161 7.631 1.00 52.91 84 MET A O 1
ATOM 656 N N . LEU A 1 85 ? -9.252 21.569 9.094 1.00 59.31 85 LEU A N 1
ATOM 657 C CA . LEU A 1 85 ? -7.834 21.639 8.780 1.00 59.31 85 LEU A CA 1
ATOM 658 C C . LEU A 1 85 ? -7.508 20.589 7.720 1.00 59.31 85 LEU A C 1
ATOM 660 O O . LEU A 1 85 ? -7.694 19.392 7.924 1.00 59.31 85 LEU A O 1
ATOM 664 N N . THR A 1 86 ? -7.069 21.054 6.551 1.00 59.19 86 THR A N 1
ATOM 665 C CA . THR A 1 86 ? -6.616 20.160 5.482 1.00 59.19 86 THR A CA 1
ATOM 666 C C . THR A 1 86 ? -5.209 19.692 5.821 1.00 59.19 86 THR A C 1
ATOM 668 O O . THR A 1 86 ? -4.289 20.504 5.890 1.00 59.19 86 THR A O 1
ATOM 671 N N . ILE A 1 87 ? -5.040 18.389 6.031 1.00 65.56 87 ILE A N 1
ATOM 672 C CA . ILE A 1 87 ? -3.728 17.795 6.282 1.00 65.56 87 ILE A CA 1
ATOM 673 C C . ILE A 1 87 ? -2.987 17.700 4.946 1.00 65.56 87 ILE A C 1
ATOM 675 O O . ILE A 1 87 ? -3.334 16.887 4.090 1.00 65.56 87 ILE A O 1
ATOM 679 N N . SER A 1 88 ? -1.966 18.534 4.752 1.00 66.88 88 SER A N 1
ATOM 680 C CA . SER A 1 88 ? -0.947 18.311 3.725 1.00 66.88 88 SER A CA 1
ATOM 681 C C . SER A 1 88 ? 0.256 17.610 4.350 1.00 66.88 88 SER A C 1
ATOM 683 O O . SER A 1 88 ? 0.567 17.820 5.521 1.00 66.88 88 SER A O 1
ATOM 685 N N . MET A 1 89 ? 0.998 16.834 3.556 1.00 66.69 89 MET A N 1
ATOM 686 C CA . MET A 1 89 ? 2.249 16.217 4.026 1.00 66.69 89 MET A CA 1
ATOM 687 C C . MET A 1 89 ? 3.263 17.245 4.546 1.00 66.69 89 MET A C 1
ATOM 689 O O . MET A 1 89 ? 4.064 16.926 5.411 1.00 66.69 89 MET A O 1
ATOM 693 N N . SER A 1 90 ? 3.226 18.482 4.039 1.00 66.81 90 SER A N 1
ATOM 694 C CA . SER A 1 90 ? 4.069 19.582 4.517 1.00 66.81 90 SER A CA 1
ATOM 695 C C . SER A 1 90 ? 3.644 20.159 5.874 1.00 66.81 90 SER A C 1
ATOM 697 O O . SER A 1 90 ? 4.445 20.845 6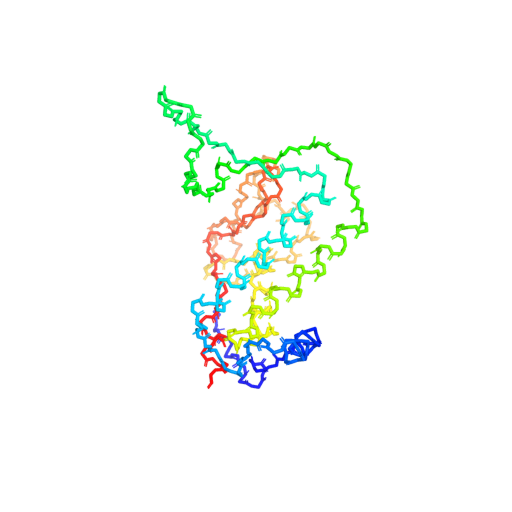.499 1.00 66.81 90 SER A O 1
ATOM 699 N N . GLY A 1 91 ? 2.401 19.926 6.310 1.00 67.44 91 GLY A N 1
ATOM 700 C CA . GLY A 1 91 ? 1.870 20.382 7.599 1.00 67.44 91 GLY A CA 1
ATOM 701 C C . GLY A 1 91 ? 1.816 19.292 8.674 1.00 67.44 91 GLY A C 1
ATOM 702 O O . GLY A 1 91 ? 1.505 19.600 9.825 1.00 67.44 91 GLY A O 1
ATOM 703 N N . LEU A 1 92 ? 2.102 18.038 8.308 1.00 79.75 92 LEU A N 1
ATOM 704 C CA . LEU A 1 92 ? 2.183 16.908 9.229 1.00 79.75 92 LEU A CA 1
ATOM 705 C C . LEU A 1 92 ? 3.568 16.875 9.885 1.00 79.75 92 LEU A C 1
ATOM 707 O O . LEU A 1 92 ? 4.585 16.775 9.199 1.00 79.75 92 LEU A O 1
ATOM 711 N N . HIS A 1 93 ? 3.594 16.933 11.212 1.00 81.44 93 HIS A N 1
ATOM 712 C CA . HIS A 1 93 ? 4.801 16.805 12.020 1.00 81.44 93 HIS A CA 1
ATOM 713 C C . HIS A 1 93 ? 4.733 15.525 12.856 1.00 81.44 93 HIS A C 1
ATOM 715 O O . HIS A 1 93 ? 3.653 15.136 13.298 1.00 81.44 93 HIS A O 1
ATOM 721 N N . LEU A 1 94 ? 5.876 14.874 13.066 1.00 85.12 94 LEU A N 1
ATOM 722 C CA . LEU A 1 94 ? 5.998 13.701 13.927 1.00 85.12 94 LEU A CA 1
ATOM 723 C C . LEU A 1 94 ? 6.918 14.048 15.093 1.00 85.12 94 LEU A C 1
ATOM 725 O O . LEU A 1 94 ? 8.078 14.403 14.887 1.00 85.12 94 LEU A O 1
ATOM 729 N N . GLU A 1 95 ? 6.394 13.947 16.309 1.00 83.44 95 GLU A N 1
ATOM 730 C CA . GLU A 1 95 ? 7.144 14.218 17.535 1.00 83.44 95 GLU A CA 1
ATOM 731 C C . GLU A 1 95 ? 7.574 12.904 18.166 1.00 83.44 95 GLU A C 1
ATOM 733 O O . GLU A 1 95 ? 6.721 12.109 18.550 1.00 83.44 95 GLU A O 1
ATOM 738 N N . ALA A 1 96 ? 8.885 12.676 18.266 1.00 89.81 96 ALA A N 1
ATOM 739 C CA . ALA A 1 96 ? 9.431 11.556 19.024 1.00 89.81 96 ALA A CA 1
ATOM 740 C C . ALA A 1 96 ? 9.271 11.848 20.524 1.00 89.81 96 ALA A C 1
ATOM 742 O O . ALA A 1 96 ? 10.105 12.530 21.121 1.00 89.81 96 ALA A O 1
ATOM 743 N N . ASP A 1 97 ? 8.162 11.392 21.104 1.00 86.44 97 ASP A N 1
ATOM 744 C CA . ASP A 1 97 ? 7.751 11.709 22.477 1.00 86.44 97 ASP A CA 1
ATOM 745 C C . ASP A 1 97 ? 7.619 10.475 23.381 1.00 86.44 97 ASP A C 1
ATOM 747 O O . ASP A 1 97 ? 7.309 10.605 24.568 1.00 86.44 97 ASP A O 1
ATOM 751 N N . ARG A 1 98 ? 7.868 9.282 22.831 1.00 88.31 98 ARG A N 1
ATOM 752 C CA . ARG A 1 98 ? 7.745 7.998 23.523 1.00 88.31 98 ARG A CA 1
ATOM 753 C C . ARG A 1 98 ? 8.695 6.953 22.938 1.00 88.31 98 ARG A C 1
ATOM 755 O O . ARG A 1 98 ? 9.181 7.099 21.819 1.00 88.31 98 ARG A O 1
ATOM 762 N N . GLU A 1 99 ? 8.938 5.894 23.702 1.00 92.12 99 GLU A N 1
ATOM 763 C CA . GLU A 1 99 ? 9.693 4.729 23.230 1.00 92.12 99 GLU A CA 1
ATOM 764 C C . GLU A 1 99 ? 8.832 3.886 22.269 1.00 92.12 99 GLU A C 1
ATOM 766 O O . GLU A 1 99 ? 7.633 3.737 22.520 1.00 92.12 99 GLU A O 1
ATOM 771 N N . PRO A 1 100 ? 9.408 3.346 21.180 1.00 94.56 100 PRO A N 1
ATOM 772 C CA . PRO A 1 100 ? 8.694 2.453 20.276 1.00 94.56 100 PRO A CA 1
ATOM 773 C C . PRO A 1 100 ? 8.419 1.089 20.924 1.00 94.56 100 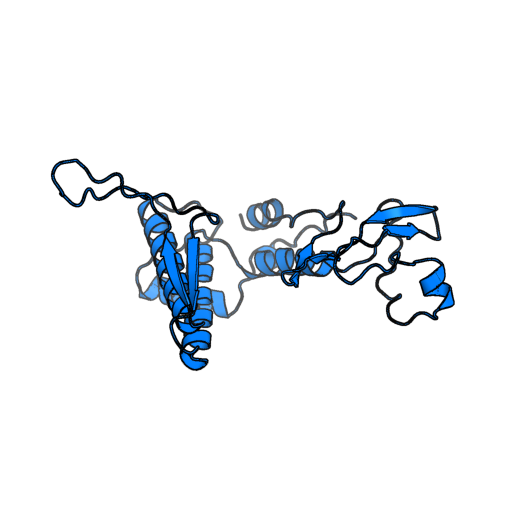PRO A C 1
ATOM 775 O O . PRO A 1 100 ? 9.269 0.559 21.644 1.00 94.56 100 PRO A O 1
ATOM 778 N N . ASP A 1 101 ? 7.272 0.491 20.599 1.00 95.31 101 ASP A N 1
ATOM 779 C CA . ASP A 1 101 ? 6.871 -0.838 21.072 1.00 95.31 101 ASP A CA 1
ATOM 780 C C . ASP A 1 101 ? 6.760 -1.816 19.896 1.00 95.31 101 ASP A C 1
ATOM 782 O O . ASP A 1 101 ? 5.964 -1.632 18.980 1.00 95.31 101 ASP A O 1
ATOM 786 N N . LEU A 1 102 ? 7.592 -2.861 19.897 1.00 97.81 102 LEU A N 1
ATOM 787 C CA . LEU A 1 102 ? 7.645 -3.822 18.797 1.00 97.81 102 LEU A CA 1
ATOM 788 C C . LEU A 1 102 ? 6.364 -4.661 18.672 1.00 97.81 102 LEU A C 1
ATOM 790 O O . LEU A 1 102 ? 6.033 -5.060 17.555 1.00 97.81 102 LEU A O 1
ATOM 794 N N . GLU A 1 103 ? 5.679 -4.946 19.782 1.00 98.12 103 GLU A N 1
ATOM 795 C CA . GLU A 1 103 ? 4.421 -5.697 19.776 1.00 98.12 103 GLU A CA 1
ATOM 796 C C . GLU A 1 103 ? 3.321 -4.853 19.127 1.00 98.12 103 GLU A C 1
ATOM 798 O O . GLU A 1 103 ? 2.752 -5.279 18.121 1.00 98.12 103 GLU A O 1
ATOM 803 N N . ASP A 1 104 ? 3.144 -3.613 19.588 1.00 97.62 104 ASP A N 1
ATOM 804 C CA . ASP A 1 104 ? 2.165 -2.677 19.019 1.00 97.62 104 ASP A CA 1
ATOM 805 C C . ASP A 1 104 ? 2.493 -2.315 17.556 1.00 97.62 104 ASP A C 1
ATOM 807 O O . ASP A 1 104 ? 1.600 -2.104 16.736 1.00 97.62 104 ASP A O 1
ATOM 811 N N . ILE A 1 105 ? 3.780 -2.259 17.179 1.00 98.31 105 ILE A N 1
ATOM 812 C CA . ILE A 1 105 ? 4.187 -2.054 15.778 1.00 98.31 105 ILE A CA 1
ATOM 813 C C . ILE A 1 105 ? 3.736 -3.232 14.912 1.00 98.31 105 ILE A C 1
ATOM 815 O O . ILE A 1 105 ? 3.259 -3.026 13.792 1.00 98.31 105 ILE A O 1
ATOM 819 N N . ALA A 1 106 ? 3.943 -4.463 15.386 1.00 98.44 106 ALA A N 1
ATOM 820 C CA . ALA A 1 106 ? 3.564 -5.660 14.646 1.00 98.44 106 ALA A CA 1
ATOM 821 C C . ALA A 1 106 ? 2.042 -5.755 14.485 1.00 98.44 106 ALA A C 1
ATOM 823 O O . ALA A 1 106 ? 1.577 -6.059 13.384 1.00 98.44 106 ALA A O 1
ATOM 824 N N . ASP A 1 107 ? 1.301 -5.446 15.550 1.00 98.12 107 ASP A N 1
ATOM 825 C CA . ASP A 1 107 ? -0.161 -5.396 15.571 1.00 98.12 107 ASP A CA 1
ATOM 826 C C . ASP A 1 107 ? -0.692 -4.352 14.580 1.00 98.12 107 ASP A C 1
ATOM 828 O O . ASP A 1 107 ? -1.355 -4.706 13.604 1.00 98.12 107 ASP A O 1
ATOM 832 N N . GLY A 1 108 ? -0.231 -3.100 14.685 1.00 98.00 108 GLY A N 1
ATOM 833 C CA . GLY A 1 108 ? -0.636 -2.027 13.773 1.00 98.00 108 GLY A CA 1
ATOM 834 C C . GLY A 1 108 ? -0.307 -2.312 12.301 1.00 98.00 108 GLY A C 1
ATOM 835 O O . GLY A 1 108 ? -1.078 -1.984 11.398 1.00 98.00 108 GLY A O 1
ATOM 836 N N . CYS A 1 109 ? 0.808 -2.997 12.014 1.00 98.38 109 CYS A N 1
ATOM 837 C CA . CYS A 1 109 ? 1.117 -3.436 10.649 1.00 98.38 109 CYS A CA 1
ATOM 838 C C . CYS A 1 109 ? 0.154 -4.526 10.144 1.00 98.38 109 CYS A C 1
ATOM 840 O O . CYS A 1 109 ? -0.182 -4.540 8.953 1.00 98.38 109 CYS A O 1
ATOM 842 N N . ALA A 1 110 ? -0.277 -5.441 11.015 1.00 98.38 110 ALA A N 1
ATOM 843 C CA . ALA A 1 110 ? -1.265 -6.460 10.681 1.00 98.38 110 ALA A CA 1
ATOM 844 C C . ALA A 1 110 ? -2.655 -5.840 10.466 1.00 98.38 110 ALA A C 1
ATOM 846 O O . ALA A 1 110 ? -3.309 -6.160 9.469 1.00 98.38 110 ALA A O 1
ATOM 847 N N . ASP A 1 111 ? -3.062 -4.893 11.307 1.00 98.44 111 ASP A N 1
ATOM 848 C CA . ASP A 1 111 ? -4.347 -4.205 11.181 1.00 98.44 111 ASP A CA 1
ATOM 849 C C . ASP A 1 111 ? -4.398 -3.294 9.955 1.00 98.44 111 ASP A C 1
ATOM 851 O O . ASP A 1 111 ? -5.364 -3.344 9.184 1.00 98.44 111 ASP A O 1
ATOM 855 N N . LEU A 1 112 ? -3.304 -2.586 9.645 1.00 98.50 112 LEU A N 1
ATOM 856 C CA . LEU A 1 112 ? -3.148 -1.880 8.370 1.00 98.50 112 LEU A CA 1
ATOM 857 C C . LEU A 1 112 ? -3.323 -2.814 7.168 1.00 98.50 112 LEU A C 1
ATOM 859 O O . LEU A 1 112 ? -3.931 -2.426 6.166 1.00 98.50 112 LEU A O 1
ATOM 863 N N . SER A 1 113 ? -2.815 -4.048 7.242 1.00 98.31 113 SER A N 1
ATOM 864 C CA . SER A 1 113 ? -3.048 -5.048 6.195 1.00 98.31 113 SER A CA 1
ATOM 865 C C . SER A 1 113 ? -4.539 -5.377 6.073 1.00 98.31 113 SER A C 1
ATOM 867 O O . SER A 1 113 ? -5.083 -5.341 4.966 1.00 98.31 113 SER A O 1
ATOM 869 N N . VAL A 1 114 ? -5.231 -5.608 7.194 1.00 98.62 114 VAL A N 1
ATOM 870 C CA . VAL A 1 114 ? -6.671 -5.916 7.223 1.00 98.62 114 VAL A CA 1
ATOM 871 C C . VAL A 1 114 ? -7.506 -4.785 6.623 1.00 98.62 114 VAL A C 1
ATOM 873 O O . VAL A 1 114 ? -8.332 -5.042 5.744 1.00 98.62 114 VAL A O 1
ATOM 876 N N . VAL A 1 115 ? -7.302 -3.531 7.035 1.00 98.50 115 VAL A N 1
ATOM 877 C CA . VAL A 1 115 ? -8.132 -2.405 6.562 1.00 98.50 115 VAL A CA 1
ATOM 878 C C . VAL A 1 115 ? -7.847 -2.031 5.104 1.00 98.50 115 VAL A C 1
ATOM 880 O O . VAL A 1 115 ? -8.770 -1.660 4.364 1.00 98.50 115 VAL A O 1
ATOM 883 N N . ASN A 1 116 ? -6.604 -2.196 4.641 1.00 98.56 116 ASN A N 1
ATOM 884 C CA . ASN A 1 116 ? -6.246 -1.998 3.236 1.00 98.56 116 ASN A CA 1
ATOM 885 C C . ASN A 1 116 ? -6.862 -3.083 2.347 1.00 98.56 116 ASN A C 1
ATOM 887 O O . ASN A 1 116 ? -7.514 -2.769 1.348 1.00 98.56 116 ASN A O 1
ATOM 891 N N . VAL A 1 117 ? -6.734 -4.354 2.732 1.00 98.75 117 VAL A N 1
ATOM 892 C CA . VAL A 1 117 ? -7.350 -5.474 2.006 1.00 98.75 117 VAL A CA 1
ATOM 893 C C . VAL A 1 117 ? -8.875 -5.374 2.046 1.00 98.75 117 VAL A C 1
ATOM 895 O O . VAL A 1 117 ? -9.530 -5.550 1.021 1.00 98.75 117 VAL A O 1
ATOM 898 N N . GLY A 1 118 ? -9.453 -4.977 3.180 1.00 98.69 118 GLY A N 1
ATOM 899 C CA . GLY A 1 118 ? -10.885 -4.713 3.299 1.00 98.69 118 GLY A CA 1
ATOM 900 C C . GLY A 1 118 ? -11.371 -3.593 2.373 1.00 98.69 118 GLY A C 1
ATOM 901 O O . GLY A 1 118 ? -12.510 -3.609 1.911 1.00 98.69 118 GLY A O 1
ATOM 902 N N . THR A 1 119 ? -10.506 -2.635 2.040 1.00 98.75 119 THR A N 1
ATOM 903 C CA . THR A 1 119 ? -10.802 -1.606 1.035 1.00 98.75 119 THR A CA 1
ATOM 904 C C . THR A 1 119 ? -10.790 -2.177 -0.382 1.00 98.75 119 THR A C 1
ATOM 906 O O . THR A 1 119 ? -11.678 -1.847 -1.166 1.00 98.75 119 THR A O 1
ATOM 909 N N . LEU A 1 120 ? -9.852 -3.073 -0.709 1.00 98.75 120 LEU A N 1
ATOM 910 C CA . LEU A 1 120 ? -9.854 -3.783 -1.995 1.00 98.75 120 LEU A CA 1
ATOM 911 C C . LEU A 1 120 ? -11.126 -4.625 -2.163 1.00 98.75 120 LEU A C 1
ATOM 913 O O . LEU A 1 120 ? -11.774 -4.536 -3.202 1.00 98.75 120 LEU A O 1
ATOM 917 N N . ILE A 1 121 ? -11.530 -5.362 -1.124 1.00 98.81 121 ILE A N 1
ATOM 918 C CA . ILE A 1 121 ? -12.755 -6.179 -1.109 1.00 98.81 121 ILE A CA 1
ATOM 919 C C . ILE A 1 121 ? -14.009 -5.319 -1.285 1.00 98.81 121 ILE A C 1
ATOM 921 O O . ILE A 1 121 ? -14.876 -5.658 -2.092 1.00 98.81 121 ILE A O 1
ATOM 925 N N . ALA A 1 122 ? -14.102 -4.193 -0.570 1.00 98.69 122 ALA A N 1
ATOM 926 C CA . ALA A 1 122 ? -15.209 -3.255 -0.735 1.00 98.69 122 ALA A CA 1
ATOM 927 C C . ALA A 1 122 ? -15.278 -2.711 -2.169 1.00 98.69 122 ALA A C 1
ATOM 929 O O . ALA A 1 122 ? -16.362 -2.443 -2.658 1.00 98.69 122 ALA A O 1
ATOM 930 N N . CYS A 1 123 ? -14.148 -2.574 -2.862 1.00 98.62 123 CYS A N 1
ATOM 931 C CA . CYS A 1 123 ? -14.096 -2.171 -4.268 1.00 98.62 123 CYS A CA 1
ATOM 932 C C . CYS A 1 123 ? -14.185 -3.350 -5.256 1.00 98.62 123 CYS A C 1
ATOM 934 O O . CYS A 1 123 ? -14.054 -3.128 -6.455 1.00 98.62 123 CYS A O 1
ATOM 936 N N . GLY A 1 124 ? -14.340 -4.592 -4.786 1.00 98.38 124 GLY A N 1
ATOM 937 C CA . GLY A 1 124 ? -14.366 -5.799 -5.621 1.00 98.38 124 GLY A CA 1
ATOM 938 C C . GLY A 1 124 ? -13.063 -6.104 -6.362 1.00 98.38 124 GLY A C 1
ATOM 939 O O . GLY A 1 124 ? -13.066 -6.800 -7.373 1.00 98.38 124 GLY A O 1
ATOM 940 N N . ILE A 1 125 ? -11.939 -5.593 -5.862 1.00 98.62 125 ILE A N 1
ATOM 941 C CA . ILE A 1 125 ? -10.615 -5.768 -6.457 1.00 98.62 125 ILE A CA 1
ATOM 942 C C . ILE A 1 125 ? -9.955 -7.006 -5.847 1.00 98.62 125 ILE A C 1
ATOM 944 O O . ILE A 1 125 ? -9.794 -7.102 -4.624 1.00 98.62 125 ILE A O 1
ATOM 948 N N . LYS A 1 126 ? -9.544 -7.947 -6.701 1.00 98.38 126 LYS A N 1
ATOM 949 C CA . LYS A 1 126 ? -8.741 -9.106 -6.289 1.00 98.38 126 LYS A CA 1
ATOM 950 C C . LYS A 1 126 ? -7.283 -8.674 -6.151 1.00 98.38 126 LYS A C 1
ATOM 952 O O . LYS A 1 126 ? -6.757 -7.961 -7.009 1.00 98.38 126 LYS A O 1
ATOM 957 N N . ASP A 1 127 ? -6.644 -9.052 -5.052 1.00 98.06 127 ASP A N 1
ATOM 958 C CA . ASP A 1 127 ? -5.360 -8.483 -4.644 1.00 98.06 127 ASP A CA 1
ATOM 959 C C . ASP A 1 127 ? -4.150 -9.127 -5.322 1.00 98.06 127 ASP A C 1
ATOM 961 O O . ASP A 1 127 ? -3.184 -8.425 -5.590 1.00 98.06 127 ASP A O 1
ATOM 965 N N . ASP A 1 128 ? -4.178 -10.419 -5.645 1.00 97.56 128 ASP A N 1
ATOM 966 C CA . ASP A 1 128 ? -2.966 -11.120 -6.083 1.00 97.56 128 ASP A CA 1
ATOM 967 C C . ASP A 1 128 ? -2.348 -10.528 -7.363 1.00 97.56 128 ASP A C 1
ATOM 969 O O . ASP A 1 128 ? -1.173 -10.163 -7.381 1.00 97.56 128 ASP A O 1
ATOM 973 N N . ALA A 1 129 ? -3.121 -10.380 -8.443 1.00 96.56 129 ALA A N 1
ATOM 974 C CA . ALA A 1 129 ? -2.605 -9.780 -9.677 1.00 96.56 129 ALA A CA 1
ATOM 975 C C . ALA A 1 129 ? -2.208 -8.304 -9.496 1.00 96.56 129 ALA A C 1
ATOM 977 O O . ALA A 1 129 ? -1.218 -7.856 -10.075 1.00 96.56 129 ALA A O 1
ATOM 978 N N . LEU A 1 130 ? -2.943 -7.567 -8.656 1.00 97.50 130 LEU A N 1
ATOM 979 C CA . LEU A 1 130 ? -2.651 -6.175 -8.321 1.00 97.50 130 LEU A CA 1
ATOM 980 C C . LEU A 1 130 ? -1.300 -6.043 -7.603 1.00 97.50 130 LEU A C 1
ATOM 982 O O . LEU A 1 130 ? -0.459 -5.241 -8.009 1.00 97.50 130 LEU A O 1
ATOM 986 N N . LEU A 1 131 ? -1.092 -6.837 -6.550 1.00 97.50 131 LEU A N 1
ATOM 987 C CA . LEU A 1 131 ? 0.131 -6.845 -5.754 1.00 97.50 131 LEU A CA 1
ATOM 988 C C . LEU A 1 131 ? 1.316 -7.307 -6.600 1.00 97.50 131 LEU A C 1
ATOM 990 O O . LEU A 1 131 ? 2.332 -6.618 -6.633 1.00 97.50 131 LEU A O 1
ATOM 994 N N . ARG A 1 132 ? 1.163 -8.390 -7.377 1.00 96.06 132 ARG A N 1
ATOM 995 C CA . ARG A 1 132 ? 2.212 -8.867 -8.292 1.00 96.06 132 ARG A CA 1
ATOM 996 C C . ARG A 1 132 ? 2.643 -7.796 -9.293 1.00 96.06 132 ARG A C 1
ATOM 998 O O . ARG A 1 132 ? 3.841 -7.618 -9.495 1.00 96.06 132 ARG A O 1
ATOM 1005 N N . GLU A 1 133 ? 1.707 -7.076 -9.909 1.00 96.12 133 GLU A N 1
ATOM 1006 C CA . GLU A 1 133 ? 2.033 -6.004 -10.860 1.00 96.12 133 GLU A CA 1
ATOM 1007 C C . GLU A 1 133 ? 2.812 -4.864 -10.182 1.00 96.12 133 GLU A C 1
ATOM 1009 O O . GLU A 1 133 ? 3.835 -4.401 -10.695 1.00 96.12 133 GLU A O 1
ATOM 1014 N N . VAL A 1 134 ? 2.383 -4.446 -8.987 1.00 96.25 134 VAL A N 1
ATOM 1015 C CA . VAL A 1 134 ? 3.087 -3.423 -8.199 1.00 96.25 134 VAL A CA 1
ATOM 1016 C C . VAL A 1 134 ? 4.481 -3.900 -7.777 1.00 96.25 134 VAL A C 1
ATOM 1018 O O . VAL A 1 134 ? 5.447 -3.143 -7.900 1.00 96.25 134 VAL A O 1
ATOM 1021 N N . ASP A 1 135 ? 4.617 -5.147 -7.333 1.00 94.94 135 ASP A N 1
ATOM 1022 C CA . ASP A 1 135 ? 5.880 -5.734 -6.883 1.00 94.94 135 ASP A CA 1
ATOM 1023 C C . ASP A 1 135 ? 6.877 -5.888 -8.030 1.00 94.94 135 ASP A C 1
ATOM 1025 O O . ASP A 1 135 ? 8.026 -5.447 -7.924 1.00 94.94 135 ASP A O 1
ATOM 1029 N N . LEU A 1 136 ? 6.439 -6.430 -9.169 1.00 92.38 136 LEU A N 1
ATOM 1030 C CA . LEU A 1 136 ? 7.258 -6.530 -10.376 1.00 92.38 136 LEU A CA 1
ATOM 1031 C C . LEU A 1 136 ? 7.705 -5.146 -10.850 1.00 92.38 136 LEU A C 1
ATOM 1033 O O . LEU A 1 136 ? 8.875 -4.960 -11.206 1.00 92.38 136 LEU A O 1
ATOM 1037 N N . ASN A 1 137 ? 6.812 -4.153 -10.803 1.00 93.06 137 ASN A N 1
ATOM 1038 C CA . ASN A 1 137 ? 7.153 -2.776 -11.129 1.00 93.06 137 ASN A CA 1
ATOM 1039 C C . ASN A 1 137 ? 8.166 -2.177 -10.142 1.00 93.06 137 ASN A C 1
ATOM 1041 O O . ASN A 1 137 ? 9.094 -1.481 -10.553 1.00 93.06 137 ASN A O 1
ATOM 1045 N N . ASN A 1 138 ? 8.025 -2.458 -8.846 1.00 90.69 138 ASN A N 1
ATOM 1046 C CA . ASN A 1 138 ? 8.961 -2.016 -7.817 1.00 90.69 138 ASN A CA 1
ATOM 1047 C C . ASN A 1 138 ? 10.350 -2.631 -8.014 1.00 90.69 138 ASN A C 1
ATOM 1049 O O . ASN A 1 138 ? 11.340 -1.899 -7.994 1.00 90.69 138 ASN A O 1
ATOM 1053 N N . LEU A 1 139 ? 10.433 -3.936 -8.273 1.00 88.81 139 LEU A N 1
ATOM 1054 C CA . LEU A 1 139 ? 11.695 -4.635 -8.527 1.00 88.81 139 LEU A CA 1
ATOM 1055 C C . LEU A 1 139 ? 12.351 -4.188 -9.839 1.00 88.81 139 LEU A C 1
ATOM 1057 O O . LEU A 1 139 ? 13.575 -4.086 -9.923 1.00 88.81 139 LEU A O 1
ATOM 1061 N N . ALA A 1 140 ? 11.557 -3.834 -10.852 1.00 86.81 140 ALA A N 1
ATOM 1062 C CA . ALA A 1 140 ? 12.074 -3.294 -12.105 1.00 86.81 140 ALA A CA 1
ATOM 1063 C C . ALA A 1 140 ? 12.840 -1.966 -11.928 1.00 86.81 140 ALA A C 1
ATOM 1065 O O . ALA A 1 140 ? 13.699 -1.662 -12.755 1.00 86.81 140 ALA A O 1
ATOM 1066 N N . LYS A 1 141 ? 12.623 -1.219 -10.831 1.00 83.56 141 LYS A N 1
ATOM 1067 C CA . LYS A 1 141 ? 13.372 0.017 -10.514 1.00 83.56 141 LYS A CA 1
ATOM 1068 C C . LYS A 1 141 ? 14.863 -0.217 -10.259 1.00 83.56 141 LYS A C 1
ATOM 1070 O O . LYS A 1 141 ? 15.626 0.748 -10.291 1.00 83.56 141 LYS A O 1
ATOM 1075 N N . PHE A 1 142 ? 15.256 -1.454 -9.955 1.00 82.06 142 PHE A N 1
ATOM 1076 C CA . PHE A 1 142 ? 16.642 -1.846 -9.678 1.00 82.06 142 PHE A CA 1
ATOM 1077 C C . PHE A 1 142 ? 17.347 -2.438 -10.900 1.00 82.06 142 PHE A C 1
ATOM 1079 O O . PHE A 1 142 ? 18.538 -2.724 -10.839 1.00 82.06 142 PHE A O 1
ATOM 1086 N N . LYS A 1 143 ? 16.631 -2.633 -12.013 1.00 80.62 143 LYS A N 1
ATOM 1087 C CA . LYS A 1 143 ? 17.222 -3.186 -13.228 1.00 80.62 143 LYS A CA 1
ATOM 1088 C C . LYS A 1 143 ? 18.023 -2.128 -13.976 1.00 80.62 143 LYS A C 1
ATOM 1090 O O . LYS A 1 143 ? 17.610 -0.972 -14.091 1.00 80.62 143 LYS A O 1
ATOM 1095 N N . HIS A 1 144 ? 19.129 -2.557 -14.571 1.00 79.44 144 HIS A N 1
ATOM 1096 C CA . HIS A 1 144 ? 19.987 -1.717 -15.401 1.00 79.44 144 HIS A CA 1
ATOM 1097 C C . HIS A 1 144 ? 19.806 -2.079 -16.874 1.00 79.44 144 HIS A C 1
ATOM 1099 O O . HIS A 1 144 ? 20.687 -2.647 -17.504 1.00 79.44 144 HIS A O 1
ATOM 1105 N N . VAL A 1 145 ? 18.637 -1.765 -17.434 1.00 81.69 145 VAL A N 1
ATOM 1106 C CA . VAL A 1 145 ? 18.327 -2.056 -18.841 1.00 81.69 145 VAL A CA 1
ATOM 1107 C C . VAL A 1 145 ? 18.526 -0.805 -19.688 1.00 81.69 145 VAL A C 1
ATOM 1109 O O . VAL A 1 145 ? 17.931 0.236 -19.413 1.00 81.69 145 VAL A O 1
ATOM 1112 N N . CYS A 1 146 ? 19.330 -0.905 -20.750 1.00 83.44 146 CYS A N 1
ATOM 1113 C CA . CYS A 1 146 ? 19.500 0.197 -21.692 1.00 83.44 146 CYS A CA 1
ATOM 1114 C C . CYS A 1 146 ? 18.156 0.527 -22.371 1.00 83.44 146 CYS A C 1
ATOM 1116 O O . CYS A 1 146 ? 17.588 -0.345 -23.039 1.00 83.44 146 CYS A O 1
ATOM 1118 N N . PRO A 1 147 ? 17.672 1.781 -22.309 1.00 85.56 147 PRO A N 1
ATOM 1119 C CA . PRO A 1 147 ? 16.356 2.139 -22.840 1.00 85.56 147 PRO A CA 1
ATOM 1120 C C . PRO A 1 147 ? 16.276 2.067 -24.372 1.00 85.56 147 PRO A C 1
ATOM 1122 O O . PRO A 1 147 ? 15.184 1.946 -24.920 1.00 85.56 147 PRO A O 1
ATOM 1125 N N . LYS A 1 148 ? 17.417 2.125 -25.077 1.00 88.00 148 LYS A N 1
ATOM 1126 C CA . LYS A 1 148 ? 17.463 2.094 -26.546 1.00 88.00 148 LYS A CA 1
ATOM 1127 C C . LYS A 1 148 ? 17.456 0.680 -27.120 1.00 88.00 148 LYS A C 1
ATOM 1129 O O . LYS A 1 148 ? 16.692 0.402 -28.035 1.00 88.00 148 LYS A O 1
ATOM 1134 N N . CYS A 1 149 ? 18.335 -0.195 -26.632 1.00 88.56 149 CYS A N 1
ATOM 1135 C CA . CYS A 1 149 ? 18.530 -1.530 -27.216 1.00 88.56 149 CYS A CA 1
ATOM 1136 C C . CYS A 1 149 ? 18.017 -2.678 -26.339 1.00 88.56 149 CYS A C 1
ATOM 1138 O O . CYS A 1 149 ? 18.003 -3.818 -26.790 1.00 88.56 149 CYS A O 1
ATOM 1140 N N . GLY A 1 150 ? 17.608 -2.408 -25.096 1.00 86.69 150 GLY A N 1
ATOM 1141 C CA . GLY A 1 150 ? 17.091 -3.428 -24.186 1.00 86.69 150 GLY A CA 1
ATOM 1142 C C . GLY A 1 150 ? 18.149 -4.359 -23.591 1.00 86.69 150 GLY A C 1
ATOM 1143 O O . GLY A 1 150 ? 17.776 -5.314 -22.917 1.00 86.69 150 GLY A O 1
ATOM 1144 N N . LYS A 1 151 ? 19.448 -4.104 -23.814 1.00 84.31 151 LYS A N 1
ATOM 1145 C CA . LYS A 1 151 ? 20.527 -4.862 -23.165 1.00 84.31 151 LYS A CA 1
ATOM 1146 C C . LYS A 1 151 ? 20.408 -4.722 -21.646 1.00 84.31 151 LYS A C 1
ATOM 1148 O O . LYS A 1 151 ? 20.345 -3.597 -21.145 1.00 84.31 151 LYS A O 1
ATOM 1153 N N . ASP A 1 152 ? 20.364 -5.856 -20.958 1.00 84.12 152 ASP A N 1
ATOM 1154 C CA . ASP A 1 152 ? 20.279 -5.940 -19.503 1.00 84.12 152 ASP A CA 1
ATOM 1155 C C . ASP A 1 152 ? 21.684 -6.030 -18.894 1.00 84.12 152 ASP A C 1
ATOM 1157 O O . ASP A 1 152 ? 22.492 -6.870 -19.292 1.00 84.12 152 ASP A O 1
ATOM 1161 N N . TYR A 1 153 ? 21.967 -5.134 -17.954 1.00 78.06 153 TYR A N 1
ATOM 1162 C CA . TYR A 1 153 ? 23.217 -5.043 -17.205 1.00 78.06 153 TYR A CA 1
ATOM 1163 C C . TYR A 1 153 ? 23.027 -5.367 -15.715 1.00 78.06 153 TYR A C 1
ATOM 1165 O O . TYR A 1 153 ? 23.928 -5.123 -14.915 1.00 78.06 153 TYR A O 1
ATOM 1173 N N . SER A 1 154 ? 21.867 -5.899 -15.321 1.00 74.75 154 SER A N 1
ATOM 1174 C CA . SER A 1 154 ? 21.521 -6.123 -13.909 1.00 74.75 154 SER A CA 1
ATOM 1175 C C . SER A 1 154 ? 22.458 -7.117 -13.200 1.00 74.75 154 SER A C 1
ATOM 1177 O O . SER A 1 154 ? 22.684 -6.981 -12.002 1.00 74.75 154 SER A O 1
ATOM 1179 N N . ASP A 1 155 ? 23.081 -8.046 -13.934 1.00 69.19 155 ASP A N 1
ATOM 1180 C CA . ASP A 1 155 ? 24.021 -9.042 -13.388 1.00 69.19 155 ASP A CA 1
ATOM 1181 C C . ASP A 1 155 ? 25.460 -8.518 -13.209 1.00 69.19 155 ASP A C 1
ATOM 1183 O O . ASP A 1 155 ? 26.326 -9.224 -12.685 1.00 69.19 155 ASP A O 1
ATOM 1187 N N . LEU A 1 156 ? 25.752 -7.272 -13.608 1.00 64.62 156 LEU A N 1
ATOM 1188 C CA . LEU A 1 156 ? 27.098 -6.694 -13.488 1.00 64.62 156 LEU A CA 1
ATOM 1189 C C . LEU A 1 156 ? 27.557 -6.457 -12.037 1.00 64.62 156 LEU A C 1
ATOM 1191 O O . LEU A 1 156 ? 28.705 -6.070 -11.826 1.00 64.62 156 LEU A O 1
ATOM 1195 N N . GLY A 1 157 ? 26.717 -6.744 -11.037 1.00 51.47 157 GLY A N 1
ATOM 1196 C CA . GLY A 1 157 ? 27.050 -6.648 -9.610 1.00 51.47 157 GLY A CA 1
ATOM 1197 C C . GLY A 1 157 ? 28.261 -7.481 -9.156 1.00 51.47 157 GLY A C 1
ATOM 1198 O O . GLY A 1 157 ? 28.781 -7.221 -8.076 1.00 51.47 157 GLY A O 1
ATOM 1199 N N . ASN A 1 158 ? 28.747 -8.420 -9.983 1.00 44.31 158 ASN A N 1
ATOM 1200 C CA . ASN A 1 158 ? 29.937 -9.247 -9.724 1.00 44.31 158 ASN A CA 1
ATOM 1201 C C . ASN A 1 158 ? 31.075 -9.057 -10.754 1.00 44.31 158 ASN A C 1
ATOM 1203 O O . ASN A 1 158 ? 32.023 -9.844 -10.776 1.00 44.31 158 ASN A O 1
ATOM 1207 N N . ALA A 1 159 ? 30.982 -8.071 -11.651 1.00 48.47 159 ALA A N 1
ATOM 1208 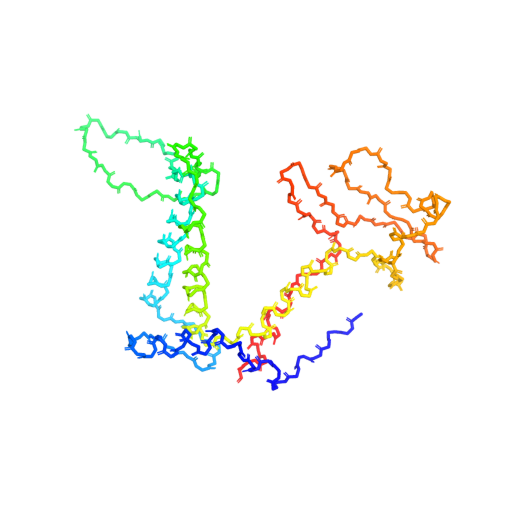C CA . ALA A 1 159 ? 31.969 -7.886 -12.713 1.00 48.47 159 ALA A CA 1
ATOM 1209 C C . ALA A 1 159 ? 33.274 -7.242 -12.198 1.00 48.47 159 ALA A C 1
ATOM 1211 O O . ALA A 1 159 ? 33.281 -6.506 -11.212 1.00 48.47 159 ALA A O 1
ATOM 1212 N N . SER A 1 160 ? 34.397 -7.525 -12.871 1.00 42.31 160 SER A N 1
ATOM 1213 C CA . SER A 1 160 ? 35.715 -6.979 -12.519 1.00 42.31 160 SER A CA 1
ATOM 1214 C C . SER A 1 160 ? 35.735 -5.443 -12.561 1.00 42.31 160 SER A C 1
ATOM 1216 O O . SER A 1 160 ? 34.978 -4.810 -13.300 1.00 42.31 160 SER A O 1
ATOM 1218 N N . LEU A 1 161 ? 36.651 -4.833 -11.796 1.00 44.53 161 LEU A N 1
ATOM 1219 C CA . LEU A 1 161 ? 36.859 -3.376 -11.720 1.00 44.53 161 LEU A CA 1
ATOM 1220 C C . LEU A 1 161 ? 37.008 -2.692 -13.094 1.00 44.53 161 LEU A C 1
ATOM 1222 O O . LEU A 1 161 ? 36.645 -1.530 -13.231 1.00 44.53 161 LEU A O 1
ATOM 1226 N N . GLU A 1 162 ? 37.478 -3.406 -14.118 1.00 42.53 162 GLU A N 1
ATOM 1227 C CA . GLU A 1 162 ? 37.616 -2.908 -15.496 1.00 42.53 162 GLU A CA 1
ATOM 1228 C C . GLU A 1 162 ? 36.273 -2.825 -16.248 1.00 42.53 162 GLU A C 1
ATOM 1230 O O . GLU A 1 162 ? 36.056 -1.890 -17.016 1.00 42.53 162 GLU A O 1
ATOM 1235 N N . VAL A 1 163 ? 35.331 -3.739 -15.984 1.00 46.94 163 VAL A N 1
ATOM 1236 C CA . VAL A 1 163 ? 33.951 -3.664 -16.507 1.00 46.94 163 VAL A CA 1
ATOM 1237 C C . VAL A 1 163 ? 33.166 -2.582 -15.765 1.00 46.94 163 VAL A C 1
ATOM 1239 O O . VAL A 1 163 ? 32.433 -1.815 -16.385 1.00 46.94 163 VAL A O 1
ATOM 1242 N N . LEU A 1 164 ? 33.395 -2.445 -14.456 1.00 47.94 164 LEU A N 1
ATOM 1243 C CA . LEU A 1 164 ? 32.868 -1.338 -13.653 1.00 47.94 164 LEU A CA 1
ATOM 1244 C C . LEU A 1 164 ? 33.427 0.021 -14.112 1.00 47.94 164 LEU A C 1
ATOM 1246 O O . LEU A 1 164 ? 32.717 1.017 -14.035 1.00 47.94 164 LEU A O 1
ATOM 1250 N N . ALA A 1 165 ? 34.656 0.073 -14.646 1.00 45.53 165 ALA A N 1
ATOM 1251 C CA . ALA A 1 165 ? 35.286 1.291 -15.168 1.00 45.53 165 ALA A CA 1
ATOM 1252 C C . ALA A 1 165 ? 34.672 1.800 -16.492 1.00 45.53 165 ALA A C 1
ATOM 1254 O O . ALA A 1 165 ? 34.659 3.003 -16.740 1.00 45.53 165 ALA A O 1
ATOM 1255 N N . ALA A 1 166 ? 34.121 0.912 -17.326 1.00 44.19 166 ALA A N 1
ATOM 1256 C CA . ALA A 1 166 ? 33.379 1.286 -18.538 1.00 44.19 166 ALA A CA 1
ATOM 1257 C C . ALA A 1 166 ? 31.908 1.660 -18.257 1.00 44.19 166 ALA A C 1
ATOM 1259 O O . ALA A 1 166 ? 31.238 2.241 -19.111 1.00 44.19 166 ALA A O 1
ATOM 1260 N N . VAL A 1 167 ? 31.422 1.320 -17.059 1.00 46.38 167 VAL A N 1
ATOM 1261 C CA . VAL A 1 167 ? 30.028 1.449 -16.608 1.00 46.38 167 VAL A CA 1
ATOM 1262 C C . VAL A 1 167 ? 29.928 2.386 -15.387 1.00 46.38 167 VAL A C 1
ATOM 1264 O O . VAL A 1 167 ? 28.908 2.404 -14.706 1.00 46.38 167 VAL A O 1
ATOM 1267 N N . GLN A 1 168 ? 30.973 3.175 -15.086 1.00 45.94 168 GLN A N 1
ATOM 1268 C CA . GLN A 1 168 ? 31.054 3.926 -13.827 1.00 45.94 168 GLN A CA 1
ATOM 1269 C C . GLN A 1 168 ? 29.827 4.822 -13.612 1.00 45.94 168 GLN A C 1
ATOM 1271 O O . GLN A 1 168 ? 29.653 5.780 -14.368 1.00 45.94 168 GLN A O 1
ATOM 1276 N N . PRO A 1 169 ? 29.061 4.648 -12.517 1.00 45.25 169 PRO A N 1
ATOM 1277 C CA . PRO A 1 169 ? 28.529 5.822 -11.852 1.00 45.25 169 PRO A CA 1
ATOM 1278 C C . PRO A 1 169 ? 29.747 6.662 -11.455 1.00 45.25 169 PRO A C 1
ATOM 1280 O O . PRO A 1 169 ? 30.609 6.176 -10.721 1.00 45.25 169 PRO A O 1
ATOM 1283 N N . MET A 1 170 ? 29.865 7.892 -11.965 1.00 39.25 170 MET A N 1
ATOM 1284 C CA . MET A 1 170 ? 30.810 8.856 -11.398 1.00 39.25 170 MET A CA 1
ATOM 1285 C C . MET A 1 170 ? 30.521 8.917 -9.897 1.00 39.25 170 MET A C 1
ATOM 1287 O O . MET A 1 170 ? 29.449 9.338 -9.473 1.00 39.25 170 MET A O 1
ATOM 1291 N N . THR A 1 171 ? 31.416 8.353 -9.092 1.00 41.41 171 THR A N 1
ATOM 1292 C CA . THR A 1 171 ? 31.188 8.196 -7.662 1.00 41.41 171 THR A CA 1
ATOM 1293 C C . THR A 1 171 ? 31.344 9.542 -6.975 1.00 41.41 171 THR A C 1
ATOM 1295 O O . THR A 1 171 ? 32.464 9.994 -6.744 1.00 41.41 171 THR A O 1
ATOM 1298 N N . THR A 1 172 ? 30.226 10.120 -6.564 1.00 34.97 172 THR A N 1
ATOM 1299 C CA . THR A 1 172 ? 30.142 11.218 -5.592 1.00 34.97 172 THR A CA 1
ATOM 1300 C C . THR A 1 172 ? 29.059 10.866 -4.574 1.00 34.97 172 THR A C 1
ATOM 1302 O O . THR A 1 172 ? 27.993 11.460 -4.497 1.00 34.97 172 THR A O 1
ATOM 1305 N N . GLY A 1 173 ? 29.325 9.829 -3.773 1.00 37.75 173 GLY A N 1
ATOM 1306 C CA . GLY A 1 173 ? 28.433 9.414 -2.689 1.00 37.75 173 GLY A CA 1
ATOM 1307 C C . GLY A 1 173 ? 27.147 8.736 -3.173 1.00 37.75 173 GLY A C 1
ATOM 1308 O O . GLY A 1 173 ? 26.728 8.842 -4.318 1.00 37.75 173 GLY A O 1
ATOM 1309 N N . ARG A 1 174 ? 26.491 7.991 -2.283 1.00 46.59 174 ARG A N 1
ATOM 1310 C CA . ARG A 1 174 ? 25.258 7.228 -2.569 1.00 46.59 174 ARG A CA 1
ATOM 1311 C C . ARG A 1 174 ? 24.014 8.111 -2.799 1.00 46.59 174 ARG A C 1
ATOM 1313 O O . ARG A 1 174 ? 22.905 7.619 -2.631 1.00 46.59 174 ARG A O 1
ATOM 1320 N N . HIS A 1 175 ? 24.218 9.377 -3.155 1.00 43.78 175 HIS A N 1
ATOM 1321 C CA . HIS A 1 175 ? 23.234 10.457 -3.145 1.00 43.78 175 HIS A CA 1
ATOM 1322 C C . HIS A 1 175 ? 23.025 11.097 -4.531 1.00 43.78 175 HIS A C 1
ATOM 1324 O O . HIS A 1 175 ? 22.019 11.774 -4.737 1.00 43.78 175 HIS A O 1
ATOM 1330 N N . GLU A 1 176 ? 23.917 10.846 -5.501 1.00 50.44 176 GLU A N 1
ATOM 1331 C CA . GLU A 1 176 ? 23.814 11.393 -6.861 1.00 50.44 176 GLU A CA 1
ATOM 1332 C C . GLU A 1 176 ? 23.418 10.324 -7.896 1.00 50.44 176 GLU A C 1
ATOM 1334 O O . GLU A 1 176 ? 23.775 9.147 -7.752 1.00 50.44 176 GLU A O 1
ATOM 1339 N N . PRO A 1 177 ? 22.668 10.690 -8.953 1.00 58.16 177 PRO A N 1
ATOM 1340 C CA . PRO A 1 177 ? 22.286 9.732 -9.974 1.00 58.16 177 PRO A CA 1
ATOM 1341 C C . PRO A 1 177 ? 23.484 9.328 -10.834 1.00 58.16 177 PRO A C 1
ATOM 1343 O O . PRO A 1 177 ? 24.016 10.130 -11.598 1.00 58.16 177 PRO A O 1
ATOM 1346 N N . GLY A 1 178 ? 23.881 8.059 -10.752 1.00 65.25 178 GLY A N 1
ATOM 1347 C CA . GLY A 1 178 ? 24.881 7.496 -11.653 1.00 65.25 178 GLY A CA 1
ATOM 1348 C C . GLY A 1 178 ? 24.387 7.499 -13.101 1.00 65.25 178 GLY A C 1
ATOM 1349 O O . GLY A 1 178 ? 23.316 6.959 -13.395 1.00 65.25 178 GLY A O 1
ATOM 1350 N N . MET A 1 179 ? 25.168 8.094 -14.003 1.00 73.38 179 MET A N 1
ATOM 1351 C CA . MET A 1 179 ? 24.936 8.013 -15.445 1.00 73.38 179 MET A CA 1
ATOM 1352 C C . MET A 1 179 ? 25.513 6.701 -15.981 1.00 73.38 179 MET A C 1
ATOM 1354 O O . MET A 1 179 ? 26.679 6.396 -15.755 1.00 73.38 179 MET A O 1
ATOM 1358 N N . TRP A 1 180 ? 24.704 5.929 -16.696 1.00 76.25 180 TRP A N 1
ATOM 1359 C CA . TRP A 1 180 ? 25.097 4.667 -17.321 1.00 76.25 180 TRP A CA 1
ATOM 1360 C C . TRP A 1 180 ? 25.361 4.875 -18.798 1.00 76.25 180 TRP A C 1
ATOM 1362 O O . TRP A 1 180 ? 24.672 5.679 -19.414 1.00 76.25 180 TRP A O 1
ATOM 1372 N N . LYS A 1 181 ? 26.287 4.109 -19.386 1.00 82.62 181 LYS A N 1
ATOM 1373 C CA . LYS A 1 181 ? 26.546 4.094 -20.831 1.00 82.62 181 LYS A CA 1
ATOM 1374 C C . LYS A 1 181 ? 26.495 2.676 -21.384 1.00 82.62 181 LYS A C 1
ATOM 1376 O O . LYS A 1 181 ? 27.138 1.767 -20.875 1.00 82.62 181 LYS A O 1
ATOM 1381 N N . CYS A 1 182 ? 25.725 2.484 -22.449 1.00 82.81 182 CYS A N 1
ATOM 1382 C CA . CYS A 1 182 ? 25.505 1.173 -23.048 1.00 82.81 182 CYS A CA 1
ATOM 1383 C C . CYS A 1 182 ? 26.710 0.782 -23.903 1.00 82.81 182 CYS A C 1
ATOM 1385 O O . CYS A 1 182 ? 27.051 1.510 -24.834 1.00 82.81 182 CYS A O 1
ATOM 1387 N N . THR A 1 183 ? 27.300 -0.386 -23.663 1.00 82.25 183 THR A N 1
ATOM 1388 C CA . THR A 1 183 ? 28.437 -0.878 -24.457 1.00 82.25 183 THR A CA 1
ATOM 1389 C C . THR A 1 183 ? 28.043 -1.257 -25.888 1.00 82.25 183 THR A C 1
ATOM 1391 O O . THR A 1 183 ? 28.876 -1.191 -26.783 1.00 82.25 183 THR A O 1
ATOM 1394 N N . GLU A 1 184 ? 26.772 -1.591 -26.128 1.00 84.94 184 GLU A N 1
ATOM 1395 C CA . GLU A 1 184 ? 26.276 -2.031 -27.444 1.00 84.94 184 GLU A CA 1
ATOM 1396 C C . GLU A 1 184 ? 25.879 -0.872 -28.371 1.00 84.94 184 GLU A C 1
ATOM 1398 O O . GLU A 1 184 ? 25.990 -0.966 -29.590 1.00 84.94 184 GLU A O 1
ATOM 1403 N N . CYS A 1 185 ? 25.356 0.227 -27.817 1.00 88.56 185 CYS A N 1
ATOM 1404 C CA . CYS A 1 185 ? 24.782 1.314 -28.626 1.00 88.56 185 CYS A CA 1
ATOM 1405 C C . CYS A 1 185 ? 25.165 2.725 -28.168 1.00 88.56 185 CYS A C 1
ATOM 1407 O O . CYS A 1 185 ? 24.608 3.698 -28.683 1.00 88.56 185 CYS A O 1
ATOM 1409 N N . ALA A 1 186 ? 26.081 2.825 -27.200 1.00 85.50 186 ALA A N 1
ATOM 1410 C CA . ALA A 1 186 ? 26.597 4.056 -26.603 1.00 85.50 186 ALA A CA 1
ATOM 1411 C C . ALA A 1 186 ? 25.552 4.975 -25.943 1.00 85.50 186 ALA A C 1
ATOM 1413 O O . ALA A 1 186 ? 25.908 6.068 -25.515 1.00 85.50 186 ALA A O 1
ATOM 1414 N N . THR A 1 187 ? 24.285 4.555 -25.838 1.00 85.25 187 THR A N 1
ATOM 1415 C CA . THR A 1 187 ? 23.236 5.324 -25.155 1.00 85.25 187 THR A CA 1
ATOM 1416 C C . THR A 1 187 ? 23.580 5.538 -23.699 1.00 85.25 187 THR A C 1
ATOM 1418 O O . THR A 1 187 ? 23.905 4.578 -23.001 1.00 85.25 187 THR A O 1
ATOM 1421 N N . GLU A 1 188 ? 23.429 6.781 -23.259 1.00 84.50 188 GLU A N 1
ATOM 1422 C CA . GLU A 1 188 ? 23.568 7.174 -21.867 1.00 84.50 188 GLU A CA 1
ATOM 1423 C C . GLU A 1 188 ? 22.186 7.289 -21.207 1.00 84.50 188 GLU A C 1
ATOM 1425 O O . GLU A 1 188 ? 21.225 7.693 -21.867 1.00 84.50 188 GLU A O 1
ATOM 1430 N N . TRP A 1 189 ? 22.048 6.860 -19.950 1.00 82.12 189 TRP A N 1
ATOM 1431 C CA . TRP A 1 189 ? 20.794 6.987 -19.196 1.00 82.12 189 TRP A CA 1
ATOM 1432 C C . TRP A 1 189 ? 21.018 7.016 -17.684 1.00 82.12 189 TRP A C 1
ATOM 1434 O O . TRP A 1 189 ? 21.986 6.464 -17.167 1.00 82.12 189 TRP A O 1
ATOM 1444 N N . GLN A 1 190 ? 20.068 7.606 -16.962 1.00 79.50 190 GLN A N 1
ATOM 1445 C CA . GLN A 1 190 ? 20.060 7.626 -15.503 1.00 79.50 190 GLN A CA 1
ATOM 1446 C C . GLN A 1 190 ? 19.358 6.380 -14.939 1.00 79.50 190 GLN A C 1
ATOM 1448 O O . GLN A 1 190 ? 18.191 6.114 -15.253 1.00 79.50 190 GLN A O 1
ATOM 1453 N N . SER A 1 191 ? 20.049 5.617 -14.085 1.00 75.62 191 SER A N 1
ATOM 1454 C CA . SER A 1 191 ? 19.437 4.499 -13.352 1.00 75.62 191 SER A CA 1
ATOM 1455 C C . SER A 1 191 ? 18.661 4.967 -12.119 1.00 75.62 191 SER A C 1
ATOM 1457 O O . SER A 1 191 ? 18.710 6.136 -11.734 1.00 75.62 191 SER A O 1
ATOM 1459 N N . GLY A 1 192 ? 17.973 4.031 -11.457 1.00 79.06 192 GLY A N 1
ATOM 1460 C CA . GLY A 1 192 ? 17.490 4.277 -10.102 1.00 79.06 192 GLY A CA 1
ATOM 1461 C C . GLY A 1 192 ? 18.647 4.593 -9.147 1.00 79.06 192 GLY A C 1
ATOM 1462 O O . GLY A 1 192 ? 19.775 4.140 -9.364 1.00 79.06 192 GLY A O 1
ATOM 1463 N N . TYR A 1 193 ? 18.373 5.399 -8.123 1.00 78.12 193 TYR A N 1
ATOM 1464 C CA . TYR A 1 193 ? 19.357 5.832 -7.128 1.00 78.12 193 TYR A CA 1
ATOM 1465 C C . TYR A 1 193 ? 18.697 6.063 -5.766 1.00 78.12 193 TYR A C 1
ATOM 1467 O O . TYR A 1 193 ? 17.477 6.189 -5.669 1.00 78.12 193 TYR A O 1
ATOM 1475 N N . ARG A 1 194 ? 19.489 6.117 -4.695 1.00 79.94 194 ARG A N 1
ATOM 1476 C CA . ARG A 1 194 ? 18.999 6.362 -3.332 1.00 79.94 194 ARG A CA 1
ATOM 1477 C C . ARG A 1 194 ? 19.150 7.847 -2.980 1.00 79.94 194 ARG A C 1
ATOM 1479 O O . ARG A 1 194 ? 20.167 8.443 -3.305 1.00 79.94 194 ARG A O 1
ATOM 1486 N N . ARG A 1 195 ? 18.145 8.450 -2.338 1.00 81.12 195 ARG A N 1
ATOM 1487 C CA . ARG A 1 195 ? 18.237 9.807 -1.763 1.00 81.12 195 ARG A CA 1
ATOM 1488 C C . ARG A 1 195 ? 18.821 9.777 -0.352 1.00 81.12 195 ARG A C 1
ATOM 1490 O O . ARG A 1 195 ? 18.931 8.717 0.262 1.00 81.12 195 ARG A O 1
ATOM 1497 N N . ASP A 1 196 ? 19.076 10.963 0.188 1.00 78.69 196 ASP A N 1
ATOM 1498 C CA . ASP A 1 196 ? 19.594 11.203 1.541 1.00 78.69 196 ASP A CA 1
ATOM 1499 C C . ASP A 1 196 ? 18.703 10.624 2.643 1.00 78.69 196 ASP A C 1
ATOM 1501 O O . ASP A 1 196 ? 19.206 10.031 3.591 1.00 78.69 196 ASP A O 1
ATOM 1505 N N . ASP A 1 197 ? 17.382 10.702 2.476 1.00 80.75 197 ASP A N 1
ATOM 1506 C CA . ASP A 1 197 ? 16.399 10.109 3.395 1.00 80.75 197 ASP A CA 1
ATOM 1507 C C . ASP A 1 197 ? 16.258 8.585 3.239 1.00 80.75 197 ASP A C 1
ATOM 1509 O O . ASP A 1 197 ? 15.388 7.952 3.831 1.00 80.75 197 ASP A O 1
ATOM 1513 N N . GLY A 1 198 ? 17.094 7.980 2.398 1.00 78.88 198 GLY A N 1
ATOM 1514 C CA . GLY A 1 198 ? 17.110 6.556 2.136 1.00 78.88 198 GLY A CA 1
ATOM 1515 C C . GLY A 1 198 ? 16.084 6.079 1.109 1.00 78.88 198 GLY A C 1
ATOM 1516 O O . GLY A 1 198 ? 16.143 4.900 0.752 1.00 78.88 198 GLY A O 1
ATOM 1517 N N . LYS A 1 199 ? 15.202 6.948 0.593 1.00 83.19 199 LYS A N 1
ATOM 1518 C CA . LYS A 1 199 ? 14.197 6.587 -0.418 1.00 83.19 199 LYS A CA 1
ATOM 1519 C C . LYS A 1 199 ? 14.850 6.250 -1.759 1.00 83.19 199 LYS A C 1
ATOM 1521 O O . LYS A 1 199 ? 15.709 6.986 -2.241 1.00 83.19 199 LYS A O 1
ATOM 1526 N N . TRP A 1 200 ? 14.391 5.179 -2.405 1.00 85.19 200 TRP A N 1
ATOM 1527 C CA . TRP A 1 200 ? 14.789 4.850 -3.776 1.00 85.19 200 TRP A CA 1
ATOM 1528 C C . TRP A 1 200 ? 14.017 5.691 -4.803 1.00 85.19 200 TRP A C 1
ATOM 1530 O O . TRP A 1 200 ? 12.784 5.757 -4.780 1.00 85.19 200 TRP A O 1
ATOM 1540 N N . VAL A 1 201 ? 14.741 6.322 -5.722 1.00 85.12 201 VAL A N 1
ATOM 1541 C CA . VAL A 1 201 ? 14.225 7.072 -6.869 1.00 85.12 201 VAL A CA 1
ATOM 1542 C C . VAL A 1 201 ? 14.282 6.181 -8.100 1.00 85.12 201 VAL A C 1
ATOM 1544 O O . VAL A 1 201 ? 15.275 5.503 -8.350 1.00 85.12 201 VAL A O 1
ATOM 1547 N N . LYS A 1 202 ? 13.189 6.172 -8.865 1.00 85.06 202 LYS A N 1
ATOM 1548 C CA . LYS A 1 202 ? 13.055 5.385 -10.095 1.00 85.06 202 LYS A CA 1
ATOM 1549 C C . LYS A 1 202 ? 13.941 5.943 -11.226 1.00 85.06 202 LYS A C 1
ATOM 1551 O O . LYS A 1 202 ? 14.152 7.155 -11.260 1.00 85.06 202 LYS A O 1
ATOM 1556 N N . PRO A 1 203 ? 14.396 5.101 -12.171 1.00 82.75 203 PRO A N 1
ATOM 1557 C CA . PRO A 1 203 ? 15.067 5.583 -13.376 1.00 82.75 203 PRO A CA 1
ATOM 1558 C C . PRO A 1 203 ? 14.136 6.453 -14.233 1.00 82.75 203 PRO A C 1
ATOM 1560 O O . PRO A 1 203 ? 12.911 6.325 -14.164 1.00 82.75 203 PRO A O 1
ATOM 1563 N N . GLU A 1 204 ? 14.721 7.306 -15.076 1.00 80.31 204 GLU A N 1
ATOM 1564 C CA . GLU A 1 204 ? 13.997 8.294 -15.895 1.00 80.31 204 GLU A CA 1
ATOM 1565 C C . GLU A 1 204 ? 12.903 7.655 -16.770 1.00 80.31 204 GLU A C 1
ATOM 1567 O O . GLU A 1 204 ? 11.775 8.137 -16.829 1.00 80.31 204 GLU A O 1
ATOM 1572 N N . ASN A 1 205 ? 13.203 6.499 -17.368 1.00 81.56 205 ASN A N 1
ATOM 1573 C CA . ASN A 1 205 ? 12.307 5.790 -18.287 1.00 81.56 205 ASN A CA 1
ATOM 1574 C C . ASN A 1 205 ? 11.439 4.713 -17.607 1.00 81.56 205 ASN A C 1
ATOM 1576 O O . ASN A 1 205 ? 10.872 3.849 -18.281 1.00 81.56 205 ASN A O 1
ATOM 1580 N N . HIS A 1 206 ? 11.345 4.726 -16.272 1.00 86.56 206 HIS A N 1
ATOM 1581 C CA . HIS A 1 206 ? 10.561 3.743 -15.524 1.00 86.56 206 HIS A CA 1
ATOM 1582 C C . HIS A 1 206 ? 9.061 3.940 -15.743 1.00 86.56 206 HIS A C 1
ATOM 1584 O O . HIS A 1 206 ? 8.482 4.949 -15.319 1.00 86.56 206 HIS A O 1
ATOM 1590 N N . LYS A 1 207 ? 8.414 2.950 -16.359 1.00 89.44 207 LYS A N 1
ATOM 1591 C CA . LYS A 1 207 ? 6.959 2.946 -16.539 1.00 89.44 207 LYS A CA 1
ATOM 1592 C C . LYS A 1 207 ? 6.253 2.666 -15.207 1.00 89.44 207 LYS A C 1
ATOM 1594 O O . LYS A 1 207 ? 6.762 1.865 -14.425 1.00 89.44 207 LYS A O 1
ATOM 1599 N N . PRO A 1 208 ? 5.109 3.309 -14.917 1.00 92.81 208 PRO A N 1
ATOM 1600 C CA . PRO A 1 208 ? 4.281 2.932 -13.773 1.00 92.81 208 PRO A CA 1
ATOM 1601 C C . PRO A 1 208 ? 3.696 1.518 -13.956 1.00 92.81 208 PRO A C 1
ATOM 1603 O O . PRO A 1 208 ? 3.693 1.022 -15.086 1.00 92.81 208 PRO A O 1
ATOM 1606 N N . PRO A 1 209 ? 3.213 0.878 -12.875 1.00 94.69 209 PRO A N 1
ATOM 1607 C CA . PRO A 1 209 ? 2.478 -0.380 -12.987 1.00 94.69 209 PRO A CA 1
ATOM 1608 C C . PRO A 1 209 ? 1.191 -0.195 -13.807 1.00 94.69 209 PRO A C 1
ATOM 1610 O O . PRO A 1 209 ? 0.534 0.846 -13.698 1.00 94.69 209 PRO A O 1
ATOM 1613 N N . ASP A 1 210 ? 0.816 -1.194 -14.607 1.00 95.50 210 ASP A N 1
ATOM 1614 C CA . ASP A 1 210 ? -0.388 -1.169 -15.450 1.00 95.50 210 ASP A CA 1
ATOM 1615 C C . ASP A 1 210 ? -1.636 -1.657 -14.697 1.00 95.50 210 ASP A C 1
ATOM 1617 O O . ASP A 1 210 ? -2.241 -2.691 -14.986 1.00 95.50 210 ASP A O 1
ATOM 1621 N N . ILE A 1 211 ? -2.035 -0.870 -13.698 1.00 96.38 211 ILE A N 1
ATOM 1622 C CA . ILE A 1 211 ? -3.209 -1.154 -12.861 1.00 96.38 211 ILE A CA 1
ATOM 1623 C C . ILE A 1 211 ? -4.505 -1.142 -13.683 1.00 96.38 211 ILE A C 1
ATOM 1625 O O . ILE A 1 211 ? -5.444 -1.864 -13.365 1.00 96.38 211 ILE A O 1
ATOM 1629 N N . ALA A 1 212 ? -4.569 -0.342 -14.752 1.00 96.25 212 ALA A N 1
ATOM 1630 C CA . ALA A 1 212 ? -5.758 -0.252 -15.594 1.00 96.25 212 ALA A CA 1
ATOM 1631 C C . ALA A 1 212 ? -6.059 -1.593 -16.273 1.00 96.25 212 ALA A C 1
ATOM 1633 O O . ALA A 1 212 ? -7.193 -2.064 -16.204 1.00 96.25 212 ALA A O 1
ATOM 1634 N N . THR A 1 213 ? -5.041 -2.237 -16.854 1.00 95.25 213 THR A N 1
ATOM 1635 C CA . THR A 1 213 ? -5.193 -3.569 -17.450 1.00 95.25 213 THR A CA 1
ATOM 1636 C C . THR A 1 213 ? -5.558 -4.621 -16.400 1.00 95.25 213 THR A C 1
ATOM 1638 O O . THR A 1 213 ? -6.424 -5.452 -16.668 1.00 95.25 213 THR A O 1
ATOM 1641 N N . VAL A 1 214 ? -4.977 -4.568 -15.191 1.00 96.06 214 VAL A N 1
ATOM 1642 C CA . VAL A 1 214 ? -5.355 -5.472 -14.083 1.00 96.06 214 VAL A CA 1
ATOM 1643 C C . VAL A 1 214 ? -6.851 -5.359 -13.776 1.00 96.06 214 VAL A C 1
ATOM 1645 O O . VAL A 1 214 ? -7.549 -6.369 -13.755 1.00 96.06 214 VAL A O 1
ATOM 1648 N N . LEU A 1 215 ? -7.354 -4.137 -13.577 1.00 96.62 215 LEU A N 1
ATOM 1649 C CA . LEU A 1 215 ? -8.756 -3.907 -13.223 1.00 96.62 215 LEU A CA 1
ATOM 1650 C C . LEU A 1 215 ? -9.715 -4.261 -14.361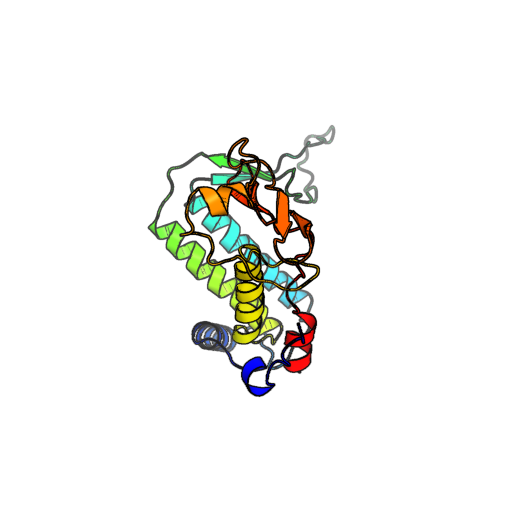 1.00 96.62 215 LEU A C 1
ATOM 1652 O O . LEU A 1 215 ? -10.766 -4.834 -14.102 1.00 96.62 215 LEU A O 1
ATOM 1656 N N . GLU A 1 216 ? -9.370 -3.951 -15.611 1.00 96.06 216 GLU A N 1
ATOM 1657 C CA . GLU A 1 216 ? -10.214 -4.309 -16.757 1.00 96.06 216 GLU A CA 1
ATOM 1658 C C . GLU A 1 216 ? -10.294 -5.830 -16.942 1.00 96.06 216 GLU A C 1
ATOM 1660 O O . GLU A 1 216 ? -11.357 -6.356 -17.244 1.00 96.06 216 GLU A O 1
ATOM 1665 N N . THR A 1 217 ? -9.201 -6.552 -16.683 1.00 95.69 217 THR A N 1
ATOM 1666 C CA . THR A 1 217 ? -9.167 -8.023 -16.779 1.00 95.69 217 THR A CA 1
ATOM 1667 C C . THR A 1 217 ? -9.942 -8.705 -15.637 1.00 95.69 217 THR A C 1
ATOM 1669 O O . THR A 1 217 ? -10.368 -9.851 -15.768 1.00 95.69 217 THR A O 1
ATOM 1672 N N . GLN A 1 218 ? -10.135 -8.011 -14.510 1.00 96.06 218 GLN A N 1
ATOM 1673 C CA . GLN A 1 218 ? -10.937 -8.495 -13.379 1.00 96.06 218 GLN A CA 1
ATOM 1674 C C . GLN A 1 218 ? -12.452 -8.324 -13.562 1.00 96.06 218 GLN A C 1
ATOM 1676 O O . GLN A 1 218 ? -13.201 -8.916 -12.783 1.00 96.06 218 GLN A O 1
ATOM 1681 N N . ARG A 1 219 ? -12.892 -7.532 -14.547 1.00 92.88 219 ARG A N 1
ATOM 1682 C CA . ARG A 1 219 ? -14.308 -7.411 -14.932 1.00 92.88 219 ARG A CA 1
ATOM 1683 C C . ARG A 1 219 ? -14.796 -8.646 -15.703 1.00 92.88 219 ARG A C 1
ATOM 1685 O O . ARG A 1 219 ? -15.998 -8.678 -16.017 1.00 92.88 219 ARG A O 1
#

Sequence (219 aa):
MTGNAIDPEDAKRTTPHWDRVRKFMEESSQEVHDEPFMPSISTRLLRARLILEEALETVRALGFTPGLLGVTQGDPMGQPATTMLTISMSGLHLEADREPDLEDIADGCADLSVVNVGTLIACGIKDDALLREVDLNNLAKFKHVCPKCGKDYSDLGNASLEVLAAVQPMTTGRHEPGMWKCTECATEWQSGYRRDDGKWVKPENHKPPDIATVLETQR

pLDDT: mean 82.38, std 18.69, range [34.97, 98.81]

InterPro domains:
  IPR021130 Phosphoribosyl-ATP pyrophosphohydrolase-like [PF01503] (22-136)
  IPR023292 NTP pyrophosphohydrolase-like domain superfamily [G3DSA:1.10.3420.10] (4-219)